Protein AF-A0A8S8XII1-F1 (afdb_monomer_lite)

Sequence (185 aa):
MTQTWLTVDCDDFRHIPKHYGHPTRSKSPILSQKLSPEFKLGMRGFEHWLSTHENPVTLFVIADSLENQEFCLWLKGIITEYSNRITIGCHGLTHKSWSAWPEDAEQFSQSITQAIEQISGFVGENFRPWFRAPAGYMAPWMVAPLVDCGIIVDSSINDSILTRVKAGGGNTWQQVVIPANKLVC

pLDDT: mean 90.78, std 11.41, range [45.56, 98.81]

Structure (mmCIF, N/CA/C/O backbone):
data_AF-A0A8S8XII1-F1
#
_entry.id   AF-A0A8S8XII1-F1
#
loop_
_atom_site.group_PDB
_atom_site.id
_atom_site.type_symbol
_atom_site.label_atom_id
_atom_site.label_alt_id
_atom_site.label_comp_id
_atom_site.label_asym_id
_atom_site.label_entity_id
_atom_site.label_seq_id
_atom_site.pdbx_PDB_ins_code
_atom_site.Cartn_x
_atom_site.Cartn_y
_atom_site.Cartn_z
_atom_site.occupancy
_atom_site.B_iso_or_equiv
_atom_site.auth_seq_id
_atom_site.auth_comp_id
_atom_site.auth_asym_id
_atom_site.auth_atom_id
_atom_site.pdbx_PDB_model_num
ATOM 1 N N . MET A 1 1 ? -29.384 1.763 -5.864 1.00 45.56 1 MET A N 1
ATOM 2 C CA . MET A 1 1 ? -28.538 2.823 -5.276 1.00 45.56 1 MET A CA 1
ATOM 3 C C . MET A 1 1 ? -27.107 2.511 -5.650 1.00 45.56 1 MET A C 1
ATOM 5 O O . MET A 1 1 ? -26.701 1.372 -5.473 1.00 45.56 1 MET A O 1
ATOM 9 N N . THR A 1 2 ? -26.376 3.462 -6.222 1.00 56.69 2 THR A N 1
ATOM 10 C CA . THR A 1 2 ? -24.931 3.320 -6.434 1.00 56.69 2 THR A CA 1
ATOM 11 C C . THR A 1 2 ? -24.244 3.453 -5.081 1.00 56.69 2 THR A C 1
ATOM 13 O O . THR A 1 2 ? -24.374 4.486 -4.428 1.00 56.69 2 THR A O 1
ATOM 16 N N . GLN A 1 3 ? -23.578 2.394 -4.631 1.00 76.31 3 GLN A N 1
ATOM 17 C CA . GLN A 1 3 ? -22.793 2.424 -3.405 1.00 76.31 3 GLN A CA 1
ATOM 18 C C . GLN A 1 3 ? -21.440 3.066 -3.725 1.00 76.31 3 GLN A C 1
ATOM 20 O O . GLN A 1 3 ? -20.728 2.599 -4.611 1.00 76.31 3 GLN A O 1
ATOM 25 N N . THR A 1 4 ? -21.115 4.172 -3.059 1.00 87.94 4 THR A N 1
ATOM 26 C CA . THR A 1 4 ? -19.831 4.858 -3.246 1.00 87.94 4 THR A CA 1
ATOM 27 C C . THR A 1 4 ? -18.744 4.121 -2.474 1.00 87.94 4 THR A C 1
ATOM 29 O O . THR A 1 4 ? -18.881 3.917 -1.268 1.00 87.94 4 THR A O 1
ATOM 32 N N . TRP A 1 5 ? -17.654 3.754 -3.148 1.00 91.12 5 TRP A N 1
ATOM 33 C CA . TRP A 1 5 ? -16.476 3.178 -2.505 1.00 91.12 5 TRP A CA 1
ATOM 34 C C . TRP A 1 5 ? -15.459 4.278 -2.189 1.00 91.12 5 TRP A C 1
ATOM 36 O O . TRP A 1 5 ? -14.936 4.930 -3.092 1.00 91.12 5 TRP A O 1
ATOM 46 N N . LEU A 1 6 ? -15.203 4.511 -0.900 1.00 95.25 6 LEU A N 1
ATOM 47 C CA . LEU A 1 6 ? -14.212 5.480 -0.435 1.00 95.25 6 LEU A CA 1
ATOM 48 C C . LEU A 1 6 ? -12.870 4.775 -0.242 1.00 95.25 6 LEU A C 1
ATOM 50 O O . LEU A 1 6 ? -12.771 3.814 0.522 1.00 95.25 6 LEU A O 1
ATOM 54 N N . THR A 1 7 ? -11.834 5.260 -0.920 1.00 95.75 7 THR A N 1
ATOM 55 C CA . THR A 1 7 ? -10.498 4.653 -0.878 1.00 95.75 7 THR A CA 1
ATOM 56 C C . THR A 1 7 ? -9.419 5.708 -0.708 1.00 95.75 7 THR A C 1
ATOM 58 O O . THR A 1 7 ? -9.525 6.768 -1.326 1.00 95.75 7 THR A O 1
ATOM 61 N N . VAL A 1 8 ? -8.376 5.404 0.061 1.00 97.06 8 VAL A N 1
ATOM 62 C CA . VAL A 1 8 ? -7.230 6.291 0.299 1.00 97.06 8 VAL A CA 1
ATOM 63 C C . VAL A 1 8 ? -5.934 5.504 0.139 1.00 97.06 8 VAL A C 1
ATOM 65 O O . VAL A 1 8 ? -5.811 4.413 0.691 1.00 97.06 8 VAL A O 1
ATOM 68 N N . ASP A 1 9 ? -4.971 6.084 -0.571 1.00 97.19 9 ASP A N 1
ATOM 69 C CA . ASP A 1 9 ? -3.625 5.529 -0.733 1.00 97.19 9 ASP A CA 1
ATOM 70 C C . ASP A 1 9 ? -2.709 6.191 0.301 1.00 97.19 9 ASP A C 1
ATOM 72 O O . ASP A 1 9 ? -2.673 7.420 0.414 1.00 97.19 9 ASP A O 1
ATOM 76 N N . CYS A 1 10 ? -2.010 5.394 1.109 1.00 97.06 10 CYS A N 1
ATOM 77 C CA . CYS A 1 10 ? -1.194 5.885 2.223 1.00 97.06 10 CYS A CA 1
ATOM 78 C C . CYS A 1 10 ? 0.206 6.350 1.777 1.00 97.06 10 CYS A C 1
ATOM 80 O O . CYS A 1 10 ? 1.222 5.939 2.339 1.00 97.06 10 CYS A O 1
ATOM 82 N N . ASP A 1 11 ? 0.256 7.242 0.790 1.00 95.75 11 ASP A N 1
ATOM 83 C CA . ASP A 1 11 ? 1.497 7.700 0.165 1.00 95.75 11 ASP A CA 1
ATOM 84 C C . ASP A 1 11 ? 2.090 8.923 0.878 1.00 95.75 11 ASP A C 1
ATOM 86 O O . ASP A 1 11 ? 1.608 10.048 0.741 1.00 95.75 11 ASP A O 1
ATOM 90 N N . ASP A 1 12 ? 3.202 8.742 1.589 1.00 96.19 12 ASP A N 1
ATOM 91 C CA . ASP A 1 12 ? 4.086 9.860 1.951 1.00 96.19 12 ASP A CA 1
ATOM 92 C C . ASP A 1 12 ? 4.939 10.347 0.750 1.00 96.19 12 ASP A C 1
ATOM 94 O O . ASP A 1 12 ? 5.127 9.646 -0.246 1.00 96.19 12 ASP A O 1
ATOM 98 N N . PHE A 1 13 ? 5.540 11.535 0.848 1.00 94.12 13 PHE A N 1
ATOM 99 C CA . PHE A 1 13 ? 6.388 12.147 -0.173 1.00 94.12 13 PHE A CA 1
ATOM 100 C C . PHE A 1 13 ? 7.505 11.241 -0.681 1.00 94.12 13 PHE A C 1
ATOM 102 O O . PHE A 1 13 ? 7.817 11.284 -1.872 1.00 94.12 13 PHE A O 1
ATOM 109 N N . ARG A 1 14 ? 8.088 10.394 0.176 1.00 94.19 14 ARG A N 1
ATOM 110 C CA . ARG A 1 14 ? 9.135 9.450 -0.246 1.00 94.19 14 ARG A CA 1
ATOM 111 C C . ARG A 1 14 ? 8.651 8.452 -1.308 1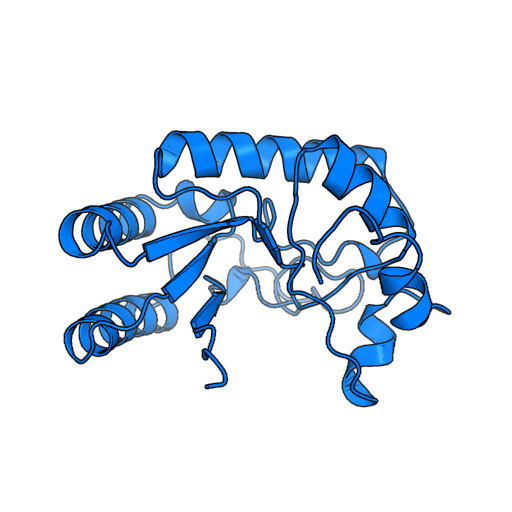.00 94.19 14 ARG A C 1
ATOM 113 O O . ARG A 1 14 ? 9.466 7.997 -2.104 1.00 94.19 14 ARG A O 1
ATOM 120 N N . HIS A 1 15 ? 7.348 8.185 -1.374 1.00 94.88 15 HIS A N 1
ATOM 121 C CA . HIS A 1 15 ? 6.732 7.260 -2.328 1.00 94.88 15 HIS A CA 1
ATOM 122 C C . HIS A 1 15 ? 6.388 7.905 -3.672 1.00 94.88 15 HIS A C 1
ATOM 124 O O . HIS A 1 15 ? 6.204 7.206 -4.668 1.00 94.88 15 HIS A O 1
ATOM 130 N N . ILE A 1 16 ? 6.334 9.237 -3.753 1.00 92.25 16 ILE A N 1
ATOM 131 C CA . ILE A 1 16 ? 5.997 9.913 -5.009 1.00 92.25 16 ILE A CA 1
ATOM 132 C C . ILE A 1 16 ? 7.033 9.539 -6.086 1.00 92.25 16 ILE A C 1
ATOM 134 O O . ILE A 1 16 ? 8.233 9.571 -5.804 1.00 92.25 16 ILE A O 1
ATOM 138 N N . PRO A 1 17 ? 6.629 9.306 -7.356 1.00 91.12 17 PRO A N 1
ATOM 139 C CA . PRO A 1 17 ? 7.528 8.884 -8.439 1.00 91.12 17 PRO A CA 1
ATOM 140 C C . PRO A 1 17 ? 8.810 9.712 -8.637 1.00 91.12 17 PRO A C 1
ATOM 142 O O . PRO A 1 17 ? 9.796 9.219 -9.182 1.00 91.12 17 PRO A O 1
ATOM 145 N N . LYS A 1 18 ? 8.806 10.988 -8.220 1.00 92.56 18 LYS A N 1
ATOM 146 C CA . LYS A 1 18 ? 9.984 11.873 -8.228 1.00 92.56 18 LYS A CA 1
ATOM 147 C C . LYS A 1 18 ? 11.088 11.399 -7.270 1.00 92.56 18 LYS A C 1
ATOM 149 O O . LYS A 1 18 ? 12.272 11.619 -7.537 1.00 92.56 18 LYS A O 1
ATOM 154 N N . HIS A 1 19 ? 10.688 10.784 -6.166 1.00 93.69 19 HIS A N 1
ATOM 155 C CA . HIS A 1 19 ? 11.540 10.349 -5.071 1.00 93.69 19 HIS A CA 1
ATOM 156 C C . HIS A 1 19 ? 11.829 8.844 -5.148 1.00 93.69 19 HIS A C 1
ATOM 158 O O . HIS A 1 19 ? 12.958 8.447 -4.872 1.00 93.69 19 HIS A O 1
ATOM 164 N N . TYR A 1 20 ? 10.887 8.016 -5.611 1.00 92.94 20 TYR A N 1
ATOM 165 C CA . TYR A 1 20 ? 11.109 6.571 -5.715 1.00 92.94 20 TYR A CA 1
ATOM 166 C C . TYR A 1 20 ? 10.244 5.889 -6.790 1.00 92.94 20 TYR A C 1
ATOM 168 O O . TYR A 1 20 ? 9.248 6.439 -7.248 1.00 92.94 20 TYR A O 1
ATOM 176 N N . GLY A 1 21 ? 10.637 4.682 -7.206 1.00 90.75 21 GLY A N 1
ATOM 177 C CA . GLY A 1 21 ? 9.749 3.715 -7.853 1.00 90.75 21 GLY A CA 1
ATOM 178 C C . GLY A 1 21 ? 9.614 3.783 -9.377 1.00 90.75 21 GLY A C 1
ATOM 179 O O . GLY A 1 21 ? 9.202 2.785 -9.969 1.00 90.75 21 GLY A O 1
ATOM 180 N N . HIS A 1 22 ? 9.999 4.878 -10.039 1.00 94.88 22 HIS A N 1
ATOM 181 C CA . HIS A 1 22 ? 9.822 5.051 -11.489 1.00 94.88 22 HIS A CA 1
ATOM 182 C C . HIS A 1 22 ? 11.156 5.322 -12.211 1.00 94.88 22 HIS A C 1
ATOM 184 O O . HIS A 1 22 ? 11.833 6.301 -11.886 1.00 94.88 22 HIS A O 1
ATOM 190 N N . PRO A 1 23 ? 11.504 4.577 -13.280 1.00 92.88 23 PRO A N 1
ATOM 191 C CA . PRO A 1 23 ? 12.871 4.528 -13.816 1.00 92.88 23 PRO A CA 1
ATOM 192 C C . PRO A 1 23 ? 13.413 5.874 -14.306 1.00 92.88 23 PRO A C 1
ATOM 194 O O . PRO A 1 23 ? 14.589 6.173 -14.142 1.00 92.88 23 PRO A O 1
ATOM 197 N N . THR A 1 24 ? 12.560 6.715 -14.893 1.00 91.88 24 THR A N 1
ATOM 198 C CA . THR A 1 24 ? 12.973 8.011 -15.468 1.00 91.88 24 THR A CA 1
ATOM 199 C C . THR A 1 24 ? 12.559 9.233 -14.644 1.00 91.88 24 THR A C 1
ATOM 201 O O . THR A 1 24 ? 12.978 10.357 -14.939 1.00 91.88 24 THR A O 1
ATOM 204 N N . ARG A 1 25 ? 11.714 9.045 -13.620 1.00 91.62 25 ARG A N 1
ATOM 205 C CA . ARG A 1 25 ? 11.156 10.143 -12.808 1.00 91.62 25 ARG A CA 1
ATOM 206 C C . ARG A 1 25 ? 11.834 10.245 -11.451 1.00 91.62 25 ARG A C 1
ATOM 208 O O . ARG A 1 25 ? 11.923 11.357 -10.935 1.00 91.62 25 ARG A O 1
ATOM 215 N N . SER A 1 26 ? 12.332 9.134 -10.914 1.00 93.12 26 SER A N 1
ATOM 216 C CA . SER A 1 26 ? 13.013 9.097 -9.624 1.00 93.12 26 SER A CA 1
ATOM 217 C C . SER A 1 26 ? 14.390 9.754 -9.730 1.00 93.12 26 SER A C 1
ATOM 219 O O . SER A 1 26 ? 15.368 9.125 -10.114 1.00 93.12 26 SER A O 1
ATOM 221 N N . LYS A 1 27 ? 14.445 11.059 -9.443 1.00 91.44 27 LYS A N 1
ATOM 222 C CA . LYS A 1 27 ? 15.637 11.913 -9.609 1.00 91.44 27 LYS A CA 1
ATOM 223 C C . LYS A 1 27 ? 16.148 12.504 -8.298 1.00 91.44 27 LYS A C 1
ATOM 225 O O . LYS A 1 27 ? 17.239 13.062 -8.264 1.00 91.44 27 LYS A O 1
ATOM 230 N N . SER A 1 28 ? 15.352 12.451 -7.233 1.00 92.56 28 SER A N 1
ATOM 231 C CA . SER A 1 28 ? 15.679 13.091 -5.955 1.00 92.56 28 SER A CA 1
ATOM 232 C C . SER A 1 28 ? 15.261 12.187 -4.795 1.00 92.56 28 SER A C 1
ATOM 234 O O . SER A 1 28 ? 14.264 12.484 -4.145 1.00 92.56 28 SER A O 1
ATOM 236 N N . PRO A 1 29 ? 15.950 11.060 -4.558 1.00 91.62 29 PRO A N 1
ATOM 237 C CA . PRO A 1 29 ? 15.517 10.081 -3.569 1.00 91.62 29 PRO A CA 1
ATOM 238 C C . PRO A 1 29 ? 15.471 10.654 -2.151 1.00 91.62 29 PRO A C 1
ATOM 240 O O . PRO A 1 29 ? 16.365 11.389 -1.732 1.00 91.62 29 PRO A O 1
ATOM 243 N N . ILE A 1 30 ? 14.425 10.289 -1.408 1.00 92.25 30 ILE A N 1
ATOM 244 C CA . ILE A 1 30 ? 14.312 10.53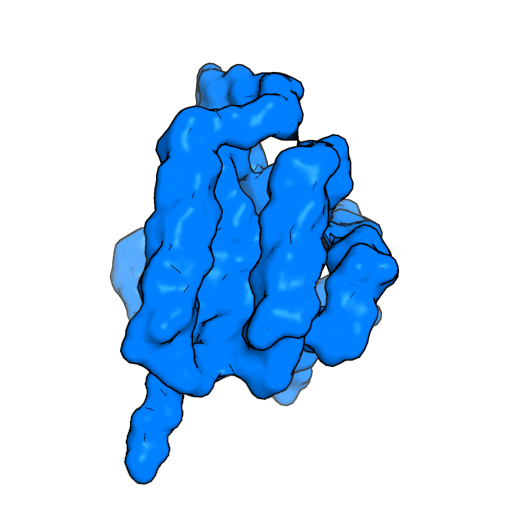6 0.031 1.00 92.25 30 ILE A CA 1
ATOM 245 C C . ILE A 1 30 ? 14.566 9.198 0.720 1.00 92.25 30 ILE A C 1
ATOM 247 O O . ILE A 1 30 ? 13.724 8.310 0.676 1.00 92.25 30 ILE A O 1
ATOM 251 N N . LEU A 1 31 ? 15.741 9.051 1.334 1.00 88.31 31 LEU A N 1
ATOM 252 C CA . LEU A 1 31 ? 16.150 7.804 2.001 1.00 88.31 31 LEU A CA 1
ATOM 253 C C . LEU A 1 31 ? 15.656 7.709 3.451 1.00 88.31 31 LEU A C 1
ATOM 255 O O . LEU A 1 31 ? 15.762 6.667 4.089 1.00 88.31 31 LEU A O 1
ATOM 259 N N . SER A 1 32 ? 15.161 8.819 3.997 1.00 90.25 32 SER A N 1
ATOM 260 C CA . SER A 1 32 ? 14.649 8.873 5.361 1.00 90.25 32 SER A CA 1
ATOM 261 C C . SER A 1 32 ? 13.314 8.140 5.464 1.00 90.25 32 SER A C 1
ATOM 263 O O . SER A 1 32 ? 12.381 8.465 4.736 1.00 90.25 32 SER A O 1
ATOM 265 N N . GLN A 1 33 ? 13.203 7.250 6.450 1.00 87.75 33 GLN A N 1
ATOM 266 C CA . GLN A 1 33 ? 11.948 6.592 6.837 1.00 87.75 33 GLN A CA 1
ATOM 267 C C . GLN A 1 33 ? 11.087 7.436 7.794 1.00 87.75 33 GLN A C 1
ATOM 269 O O . GLN A 1 33 ? 10.053 6.987 8.287 1.00 87.75 33 GLN A O 1
ATOM 274 N N . LYS A 1 34 ? 11.511 8.666 8.111 1.00 94.31 34 LYS A N 1
ATOM 275 C CA . LYS A 1 34 ? 10.701 9.600 8.906 1.00 94.31 34 LYS A CA 1
ATOM 276 C C . LYS A 1 34 ? 9.510 10.082 8.086 1.00 94.31 34 LYS A C 1
ATOM 278 O O . LYS A 1 34 ? 9.709 10.552 6.969 1.00 94.31 34 LYS A O 1
ATOM 283 N N . LEU A 1 35 ? 8.327 10.047 8.696 1.00 96.94 35 LEU A N 1
ATOM 284 C CA . LEU A 1 35 ? 7.120 10.611 8.101 1.00 96.94 35 LEU A CA 1
ATOM 285 C C . LEU A 1 35 ? 7.273 12.119 7.894 1.00 96.94 35 LEU A C 1
ATOM 287 O O . LEU A 1 35 ? 7.745 12.824 8.799 1.00 96.94 35 LEU A O 1
ATOM 291 N N . SER A 1 36 ? 6.847 12.617 6.736 1.00 97.12 36 SER A N 1
ATOM 292 C CA . SER A 1 36 ? 6.820 14.056 6.482 1.00 97.12 36 SER A CA 1
ATOM 293 C C . SER A 1 36 ? 5.817 14.773 7.401 1.00 97.12 36 SER A C 1
ATOM 295 O O . SER A 1 36 ? 4.808 14.188 7.816 1.00 97.12 36 SER A O 1
ATOM 297 N N . PRO A 1 37 ? 6.056 16.052 7.746 1.00 97.50 37 PRO A N 1
ATOM 298 C CA . PRO A 1 37 ? 5.077 16.867 8.466 1.00 97.50 37 PRO A CA 1
ATOM 299 C C . PRO A 1 37 ? 3.693 16.894 7.799 1.00 97.50 37 PRO A C 1
ATOM 301 O O . PRO A 1 37 ? 2.672 16.891 8.488 1.00 97.50 37 PRO A O 1
ATOM 304 N N . GLU A 1 38 ? 3.662 16.893 6.471 1.00 97.50 38 GLU A N 1
ATOM 305 C CA . GLU A 1 38 ? 2.467 16.925 5.637 1.00 97.50 38 GLU A CA 1
ATOM 306 C C . GLU A 1 38 ? 1.702 15.608 5.706 1.00 97.50 38 GLU A C 1
ATOM 308 O O . GLU A 1 38 ? 0.487 15.623 5.894 1.00 97.50 38 GLU A O 1
ATOM 313 N N . PHE A 1 39 ? 2.395 14.472 5.645 1.00 97.75 39 PHE A N 1
ATOM 314 C CA . PHE A 1 39 ? 1.756 13.171 5.810 1.00 97.75 39 PHE A CA 1
ATOM 315 C C . PHE A 1 39 ? 1.160 13.021 7.210 1.00 97.75 39 PHE A C 1
ATOM 317 O O . PHE A 1 39 ? 0.006 12.626 7.350 1.00 97.75 39 PHE A O 1
ATOM 324 N N . LYS A 1 40 ? 1.872 13.471 8.251 1.00 98.38 40 LYS A N 1
ATOM 325 C CA . LYS A 1 40 ? 1.333 13.528 9.621 1.00 98.38 40 LYS A CA 1
ATOM 326 C C . LYS A 1 40 ? 0.108 14.434 9.739 1.00 98.38 40 LYS A C 1
ATOM 328 O O . LYS A 1 40 ? -0.798 14.155 10.522 1.00 98.38 40 LYS A O 1
ATOM 333 N N . LEU A 1 41 ? 0.083 15.549 9.009 1.00 98.19 41 LEU A N 1
ATOM 334 C CA . LEU A 1 41 ? -1.097 16.409 8.940 1.00 98.19 41 LEU A CA 1
ATOM 335 C C . LEU A 1 41 ? -2.258 15.687 8.246 1.00 98.19 41 LEU A C 1
ATOM 337 O O . LEU A 1 41 ? -3.378 15.749 8.747 1.00 98.19 41 LEU A O 1
ATOM 341 N N . GLY A 1 42 ? -1.978 14.961 7.164 1.00 98.06 42 GLY A N 1
ATOM 342 C CA . GLY A 1 42 ? -2.933 14.096 6.477 1.00 98.06 42 GLY A CA 1
ATOM 343 C C . GLY A 1 42 ? -3.508 13.011 7.388 1.00 98.06 42 GLY A C 1
ATOM 344 O O . GLY A 1 42 ? -4.720 12.852 7.426 1.00 98.06 42 GLY A O 1
ATOM 345 N N . MET A 1 43 ? -2.675 12.345 8.192 1.00 98.31 43 MET A N 1
ATOM 346 C CA . MET A 1 43 ? -3.095 11.342 9.180 1.00 98.31 43 MET A CA 1
ATOM 347 C C . MET A 1 43 ? -4.120 11.910 10.174 1.00 98.31 43 MET A C 1
ATOM 349 O O . MET A 1 43 ? -5.186 11.325 10.357 1.00 98.31 43 MET A O 1
ATOM 353 N N . ARG A 1 44 ? -3.849 13.090 10.751 1.00 98.19 44 ARG A N 1
ATOM 354 C CA . ARG A 1 44 ? -4.785 13.773 11.668 1.00 98.19 44 ARG A CA 1
ATOM 355 C C . ARG A 1 44 ? -6.052 14.258 10.966 1.00 98.19 44 ARG A C 1
ATOM 357 O O . ARG A 1 44 ? -7.146 14.182 11.516 1.00 98.19 44 ARG A O 1
ATOM 364 N N . GLY A 1 45 ? -5.910 14.783 9.750 1.00 98.31 45 GLY A N 1
ATOM 365 C CA . GLY A 1 45 ? -7.047 15.218 8.942 1.00 98.31 45 GLY A CA 1
ATOM 366 C C . GLY A 1 45 ? -7.961 14.052 8.573 1.00 98.31 45 GLY A C 1
ATOM 367 O O . GLY A 1 45 ? -9.179 14.185 8.636 1.00 98.31 45 GLY A O 1
ATOM 368 N N . PHE A 1 46 ? -7.376 12.899 8.250 1.00 98.00 46 PHE A N 1
ATOM 369 C CA . PHE A 1 46 ? -8.092 11.665 7.958 1.00 98.00 46 PHE A CA 1
ATOM 370 C C . PHE A 1 46 ? -8.831 11.130 9.186 1.00 98.00 46 PHE A C 1
ATOM 372 O O . PHE A 1 46 ? -10.008 10.805 9.072 1.00 98.00 46 PHE A O 1
ATOM 379 N N . GLU A 1 47 ? -8.187 11.097 10.357 1.00 97.19 47 GLU A N 1
ATOM 380 C CA . GLU A 1 47 ? -8.841 10.743 11.627 1.00 97.19 47 GLU A CA 1
ATOM 381 C C . GLU A 1 47 ? -10.072 11.611 11.892 1.00 97.19 47 GLU A C 1
ATOM 383 O O . GLU A 1 47 ? -11.155 11.096 12.171 1.00 97.19 47 GLU A O 1
ATOM 388 N N . HIS A 1 48 ? -9.915 12.932 11.766 1.00 97.88 48 HIS A N 1
ATOM 389 C CA . HIS A 1 48 ? -11.016 13.865 11.959 1.00 97.88 48 HIS A CA 1
ATOM 390 C C . HIS A 1 48 ? -12.120 13.664 10.919 1.00 97.88 48 HIS A C 1
ATOM 392 O O . HIS A 1 48 ? -13.294 13.647 11.264 1.00 97.88 48 HIS A O 1
ATOM 398 N N . TRP A 1 49 ? -11.764 13.488 9.646 1.00 97.62 49 TRP A N 1
ATOM 399 C CA . TRP A 1 49 ? -12.737 13.242 8.587 1.00 97.62 49 TRP A CA 1
ATOM 400 C C . TRP A 1 49 ? -13.525 11.954 8.831 1.00 97.62 49 TRP A C 1
ATOM 402 O O . TRP A 1 49 ? -14.755 11.981 8.764 1.00 97.62 49 TRP A O 1
ATOM 412 N N . LEU A 1 50 ? -12.847 10.864 9.205 1.00 96.50 50 LEU A N 1
ATOM 413 C CA . LEU A 1 50 ? -13.501 9.620 9.588 1.00 96.50 50 LEU A CA 1
ATOM 414 C C . LEU A 1 50 ? -14.518 9.862 10.703 1.00 96.50 50 LEU A C 1
ATOM 416 O O . LEU A 1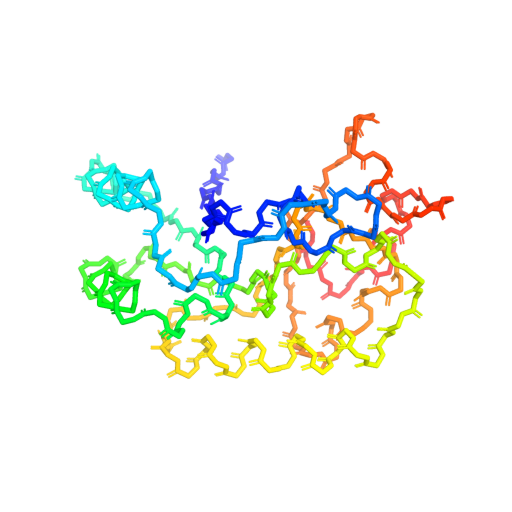 50 ? -15.640 9.382 10.580 1.00 96.50 50 LEU A O 1
ATOM 420 N N . SER A 1 51 ? -14.198 10.640 11.739 1.00 96.69 51 SER A N 1
ATOM 421 C CA . SER A 1 51 ? -15.130 10.876 12.851 1.00 96.69 51 SER A CA 1
ATOM 422 C C . SER A 1 51 ? -16.403 11.648 12.462 1.00 96.69 51 SER A C 1
ATOM 424 O O . SER A 1 51 ? -17.282 11.830 13.298 1.00 96.69 51 SER A O 1
ATOM 426 N N . THR A 1 52 ? -16.515 12.143 11.225 1.00 97.06 52 THR A N 1
ATOM 427 C CA . THR A 1 52 ? -17.695 12.887 10.745 1.00 97.06 52 THR A CA 1
ATOM 428 C C . THR A 1 52 ? -18.740 12.031 10.028 1.00 97.06 52 THR A C 1
ATOM 430 O O . THR A 1 52 ? -19.810 12.542 9.693 1.00 97.06 52 THR A O 1
ATOM 433 N N . HIS A 1 53 ? -18.466 10.749 9.764 1.00 94.81 53 HIS A N 1
ATOM 434 C CA . HIS A 1 53 ? -19.382 9.874 9.029 1.00 94.81 53 HIS A CA 1
ATOM 435 C C . HIS A 1 53 ? -19.204 8.393 9.377 1.00 94.81 53 HIS A C 1
ATOM 437 O O . HIS A 1 53 ? -18.146 7.973 9.827 1.00 94.81 53 HIS A O 1
ATOM 443 N N . GLU A 1 54 ? -20.187 7.569 9.005 1.00 94.19 54 GLU A N 1
ATOM 444 C CA . GLU A 1 54 ? -20.153 6.107 9.202 1.00 94.19 54 GLU A CA 1
ATOM 445 C C . GLU A 1 54 ? -19.812 5.313 7.931 1.00 94.19 54 GLU A C 1
ATOM 447 O O . GLU A 1 54 ? -19.716 4.089 7.957 1.00 94.19 54 GLU A O 1
ATOM 452 N N . ASN A 1 55 ? -19.611 5.987 6.792 1.00 95.19 55 ASN A N 1
ATOM 453 C CA . ASN A 1 55 ? -19.275 5.299 5.542 1.00 95.19 55 ASN A CA 1
ATOM 454 C C . ASN A 1 55 ? -17.984 4.461 5.680 1.00 95.19 55 ASN A C 1
ATOM 456 O O . ASN A 1 55 ? -17.023 4.947 6.293 1.00 95.19 55 ASN A O 1
ATOM 460 N N . PRO A 1 56 ? -17.940 3.247 5.096 1.00 95.81 56 PRO A N 1
ATOM 461 C CA . PRO A 1 56 ? -16.745 2.417 5.089 1.00 95.81 56 PRO A CA 1
ATOM 462 C C . PRO A 1 56 ? -15.665 2.987 4.174 1.00 95.81 56 PRO A C 1
ATOM 464 O O . PRO A 1 56 ? -15.957 3.551 3.116 1.00 95.81 56 PRO A O 1
ATOM 467 N N . VAL A 1 57 ? -14.410 2.810 4.583 1.00 97.56 57 VAL A N 1
ATOM 468 C CA . VAL A 1 57 ? -13.228 3.312 3.882 1.00 97.56 57 VAL A CA 1
ATOM 469 C C . VAL A 1 57 ? -12.201 2.198 3.733 1.00 97.56 57 VAL A C 1
ATOM 471 O O . VAL A 1 57 ? -11.950 1.423 4.656 1.00 97.56 57 VAL A O 1
ATOM 474 N N . THR A 1 58 ? -11.591 2.117 2.554 1.00 98.25 58 THR A N 1
ATOM 475 C CA . THR A 1 58 ? -10.450 1.237 2.295 1.00 98.25 58 THR A CA 1
ATOM 476 C C . THR A 1 58 ? -9.153 2.035 2.269 1.00 98.25 58 THR A C 1
ATOM 478 O O . THR A 1 58 ? -9.028 2.980 1.494 1.00 98.25 58 THR A O 1
ATOM 481 N N . LEU A 1 59 ? -8.182 1.644 3.091 1.00 98.50 59 LEU A N 1
ATOM 482 C CA . LEU A 1 59 ? -6.819 2.163 3.052 1.00 98.50 59 LEU A CA 1
ATOM 483 C C . LEU A 1 59 ? -5.933 1.198 2.264 1.00 98.50 59 LEU A C 1
ATOM 485 O O . LEU A 1 59 ? -5.823 0.030 2.631 1.00 98.50 59 LEU A O 1
ATOM 489 N N . PHE A 1 60 ? -5.284 1.674 1.209 1.00 98.50 60 PHE A N 1
ATOM 490 C CA . PHE A 1 60 ? -4.230 0.935 0.523 1.00 98.50 60 PHE A CA 1
ATOM 491 C C . PHE A 1 60 ? -2.887 1.320 1.145 1.00 98.50 60 PHE A C 1
ATOM 493 O O . PHE A 1 60 ? -2.434 2.459 1.036 1.00 98.50 60 PHE A O 1
ATOM 500 N N . VAL A 1 61 ? -2.270 0.363 1.841 1.00 98.62 61 VAL A N 1
ATOM 501 C CA . VAL A 1 61 ? -1.048 0.573 2.627 1.00 98.62 61 VAL A CA 1
ATOM 502 C C . VAL A 1 61 ? 0.167 0.062 1.864 1.00 98.62 61 VAL A C 1
ATOM 504 O O . VAL A 1 61 ? 0.150 -1.042 1.319 1.00 98.62 61 VAL A O 1
ATOM 507 N N . ILE A 1 62 ? 1.236 0.857 1.856 1.00 98.25 62 ILE A N 1
ATOM 508 C CA . ILE A 1 62 ? 2.554 0.440 1.373 1.00 98.25 62 ILE A CA 1
ATOM 509 C C . ILE A 1 62 ? 3.265 -0.258 2.533 1.00 98.25 62 ILE A C 1
ATOM 511 O O . ILE A 1 62 ? 3.385 0.318 3.616 1.00 98.25 62 ILE A O 1
ATOM 515 N N . ALA A 1 63 ? 3.707 -1.498 2.336 1.00 98.31 63 ALA A N 1
ATOM 516 C CA . ALA A 1 63 ? 4.180 -2.331 3.442 1.00 98.31 63 ALA A CA 1
ATOM 517 C C . ALA A 1 63 ? 5.407 -1.746 4.168 1.00 98.31 63 ALA A C 1
ATOM 519 O O . ALA A 1 63 ? 5.467 -1.811 5.394 1.00 98.31 63 ALA A O 1
ATOM 520 N N . ASP A 1 64 ? 6.321 -1.072 3.462 1.00 96.56 64 ASP A N 1
ATOM 521 C CA . ASP A 1 64 ? 7.478 -0.410 4.084 1.00 96.56 64 ASP A CA 1
ATOM 522 C C . ASP A 1 64 ? 7.097 0.709 5.074 1.00 96.56 64 ASP A C 1
ATOM 524 O O . ASP A 1 64 ? 7.880 1.073 5.948 1.00 96.56 64 ASP A O 1
ATOM 528 N N . SER A 1 65 ? 5.869 1.236 5.011 1.00 97.12 65 SER A N 1
ATOM 529 C CA . SER A 1 65 ? 5.391 2.242 5.962 1.00 97.12 65 SER A CA 1
ATOM 530 C C . SER A 1 65 ? 5.207 1.645 7.356 1.00 97.12 65 SER A C 1
ATOM 532 O O . SER A 1 65 ? 5.258 2.375 8.346 1.00 97.12 65 SER A O 1
ATOM 534 N N . LEU A 1 66 ? 5.083 0.316 7.452 1.00 97.62 66 LEU A N 1
ATOM 535 C CA . LEU A 1 66 ? 5.041 -0.425 8.711 1.00 97.62 66 LEU A CA 1
ATOM 536 C C . LEU A 1 66 ? 6.409 -0.501 9.414 1.00 97.62 66 LEU A C 1
ATOM 538 O O . LEU A 1 66 ? 6.477 -0.859 10.589 1.00 97.62 66 LEU A O 1
ATOM 542 N N . GLU A 1 67 ? 7.499 -0.101 8.751 1.00 96.00 67 GLU A N 1
ATOM 543 C CA . GLU A 1 67 ? 8.802 0.096 9.402 1.00 96.00 67 GLU A CA 1
ATOM 544 C C . GLU A 1 67 ? 8.817 1.357 10.284 1.00 96.00 67 GLU A C 1
ATOM 546 O O . GLU A 1 67 ? 9.672 1.511 11.161 1.00 96.00 67 GLU A O 1
ATOM 551 N N . ASN A 1 68 ? 7.860 2.272 10.088 1.00 97.56 68 ASN A N 1
ATOM 552 C CA . ASN A 1 68 ? 7.741 3.485 10.879 1.00 97.56 68 ASN A CA 1
ATOM 553 C C . ASN A 1 68 ? 6.795 3.285 12.077 1.00 97.56 68 ASN A C 1
ATOM 555 O O . ASN A 1 68 ? 5.584 3.121 11.930 1.00 97.56 68 ASN A O 1
ATOM 559 N N . GLN A 1 69 ? 7.338 3.376 13.294 1.00 97.69 69 GLN A N 1
ATOM 560 C CA . GLN A 1 69 ? 6.566 3.173 14.524 1.00 97.69 69 GLN A CA 1
ATOM 561 C C . GLN A 1 69 ? 5.403 4.167 14.694 1.00 97.69 69 GLN A C 1
ATOM 563 O O . GLN A 1 69 ? 4.353 3.786 15.207 1.00 97.69 69 GLN A O 1
ATOM 568 N N . GLU A 1 70 ? 5.562 5.423 14.274 1.00 98.19 70 GLU A N 1
ATOM 569 C CA . GLU A 1 70 ? 4.511 6.444 14.378 1.00 98.19 70 GLU A CA 1
ATOM 570 C C . GLU A 1 70 ? 3.328 6.112 13.461 1.00 98.19 70 GLU A C 1
ATOM 572 O O . GLU A 1 70 ? 2.180 6.175 13.899 1.00 98.19 70 GLU A O 1
ATOM 577 N N . PHE A 1 71 ? 3.602 5.662 12.232 1.00 98.50 71 PHE A N 1
ATOM 578 C CA . PHE A 1 71 ? 2.570 5.167 11.318 1.00 98.50 71 PHE A CA 1
ATOM 579 C C . PHE A 1 71 ? 1.869 3.924 11.875 1.00 98.50 71 PHE A C 1
ATOM 581 O O . PHE A 1 71 ? 0.643 3.848 11.870 1.00 98.50 71 PHE A O 1
ATOM 588 N N . CYS A 1 72 ? 2.632 2.975 12.418 1.00 98.56 72 CYS A N 1
ATOM 589 C CA . CYS A 1 72 ? 2.086 1.770 13.035 1.00 98.56 72 CYS A CA 1
ATOM 590 C C . CYS A 1 72 ? 1.143 2.076 14.205 1.00 98.56 72 CYS A C 1
ATOM 592 O O . CYS A 1 72 ? 0.073 1.477 14.311 1.00 98.56 72 CYS A O 1
ATOM 594 N N . LEU A 1 73 ? 1.525 2.996 15.094 1.00 98.62 73 LEU A N 1
ATOM 595 C CA . LEU A 1 73 ? 0.681 3.399 16.221 1.00 98.62 73 LEU A CA 1
ATOM 596 C C . LEU A 1 73 ? -0.607 4.070 15.741 1.00 98.62 73 LEU A C 1
ATOM 598 O O . LEU A 1 73 ? -1.684 3.737 16.231 1.00 98.62 73 LEU A O 1
ATOM 602 N N . TRP A 1 74 ? -0.499 4.954 14.750 1.00 98.62 74 TRP A N 1
ATOM 603 C CA . TRP A 1 74 ? -1.648 5.594 14.121 1.00 98.62 74 TRP A CA 1
ATOM 604 C C . TRP A 1 74 ? -2.604 4.579 13.486 1.00 98.62 74 TRP A C 1
ATOM 606 O O . TRP A 1 74 ? -3.790 4.564 13.807 1.00 98.62 74 TRP A O 1
ATOM 616 N N . LEU A 1 75 ? -2.092 3.672 12.649 1.00 98.62 75 LEU A N 1
ATOM 617 C CA . LEU A 1 75 ? -2.918 2.691 11.948 1.00 98.62 75 LEU A CA 1
ATOM 618 C C . LEU A 1 75 ? -3.618 1.738 12.928 1.00 98.62 75 LEU A C 1
ATOM 620 O O . LEU A 1 75 ? -4.794 1.427 12.751 1.00 98.62 75 LEU A O 1
ATOM 624 N N . LYS A 1 76 ? -2.933 1.326 14.003 1.00 98.50 76 LYS A N 1
ATOM 625 C CA . LYS A 1 76 ? -3.556 0.562 15.095 1.00 98.50 76 LYS A CA 1
ATOM 626 C C . LYS A 1 76 ? -4.667 1.345 15.785 1.00 98.50 76 LYS A C 1
ATOM 628 O O . LYS A 1 76 ? -5.700 0.752 16.084 1.00 98.50 76 LYS A O 1
ATOM 633 N N . GLY A 1 77 ? -4.477 2.643 16.022 1.00 98.25 77 GLY A N 1
ATOM 634 C CA . GLY A 1 77 ? -5.513 3.523 16.566 1.00 98.25 77 GLY A CA 1
ATOM 635 C C . GLY A 1 77 ? -6.748 3.568 15.665 1.00 98.25 77 GLY A C 1
ATOM 636 O O . GLY A 1 77 ? -7.849 3.288 16.132 1.00 98.25 77 GLY A O 1
ATOM 637 N N . ILE A 1 78 ? -6.553 3.796 14.361 1.00 98.06 78 ILE A N 1
ATOM 638 C CA . ILE A 1 78 ? -7.627 3.775 13.355 1.00 98.06 78 ILE A CA 1
ATOM 639 C C . ILE A 1 78 ? -8.386 2.446 13.366 1.00 98.06 78 ILE A C 1
ATOM 641 O O . ILE A 1 78 ? -9.614 2.439 13.398 1.00 98.06 78 ILE A O 1
ATOM 645 N N . ILE A 1 79 ? -7.666 1.322 13.342 1.00 97.88 79 ILE A N 1
ATOM 646 C CA . ILE A 1 79 ? -8.277 -0.011 13.350 1.00 97.88 79 ILE A CA 1
ATOM 647 C C . ILE A 1 79 ? -9.043 -0.246 14.654 1.00 97.88 79 ILE A C 1
ATOM 649 O O . ILE A 1 79 ? -10.155 -0.755 14.613 1.00 97.88 79 ILE A O 1
ATOM 653 N N . THR A 1 80 ? -8.479 0.142 15.798 1.00 97.44 80 THR A N 1
ATOM 654 C CA . THR A 1 80 ? -9.112 -0.059 17.110 1.00 97.44 80 THR A CA 1
ATOM 655 C C . THR A 1 80 ? -10.423 0.715 17.223 1.00 97.44 80 THR A C 1
ATOM 657 O O . THR A 1 80 ? -11.414 0.165 17.694 1.00 97.44 80 THR A O 1
ATOM 660 N N . GLU A 1 81 ? -10.439 1.963 16.758 1.00 97.12 81 GLU A N 1
ATOM 661 C CA . GLU A 1 81 ? -11.603 2.845 16.874 1.00 97.12 81 GLU A CA 1
ATOM 662 C C . GLU A 1 81 ? -12.682 2.543 15.819 1.00 97.12 81 GLU A C 1
ATOM 664 O O . GLU A 1 81 ? -13.875 2.622 16.100 1.00 97.12 81 GLU A O 1
ATOM 669 N N . TYR A 1 82 ? -12.281 2.174 14.596 1.00 96.62 82 TYR A N 1
ATOM 670 C CA . TYR A 1 82 ? -13.178 2.111 13.434 1.00 96.62 82 TYR A CA 1
ATOM 671 C C . TYR A 1 82 ? -13.201 0.745 12.726 1.00 96.62 82 TYR A C 1
ATOM 673 O O . TYR A 1 82 ? -13.560 0.672 11.548 1.00 96.62 82 TYR A O 1
ATOM 681 N N . SER A 1 83 ? -12.813 -0.346 13.402 1.00 92.69 83 SER A N 1
ATOM 682 C CA . SER A 1 83 ? -12.606 -1.672 12.785 1.00 92.69 83 SER A CA 1
ATOM 683 C C . SER A 1 83 ? -13.742 -2.113 11.850 1.00 92.69 83 SER A C 1
ATOM 685 O O . SER A 1 83 ? -13.490 -2.586 10.744 1.00 92.69 83 SER A O 1
ATOM 687 N N . ASN A 1 84 ? -15.001 -1.902 12.244 1.00 93.56 84 ASN A N 1
ATOM 688 C CA . ASN A 1 84 ? -16.188 -2.327 11.491 1.00 93.56 84 ASN A CA 1
ATOM 689 C C . ASN A 1 84 ? -16.354 -1.655 10.115 1.00 93.56 84 ASN A C 1
ATOM 691 O O . ASN A 1 84 ? -17.151 -2.121 9.300 1.00 93.56 84 ASN A O 1
ATOM 695 N N . ARG A 1 85 ? -15.632 -0.565 9.853 1.00 94.81 85 ARG A N 1
ATOM 696 C CA . ARG A 1 85 ? -15.758 0.229 8.627 1.00 94.81 85 ARG A CA 1
ATOM 697 C C . ARG A 1 85 ? -14.414 0.578 7.988 1.00 94.81 85 ARG A C 1
ATOM 699 O O . ARG A 1 85 ? -14.387 1.330 7.017 1.00 94.81 85 ARG A O 1
ATOM 706 N N . ILE A 1 86 ? -13.316 0.010 8.487 1.00 97.75 86 ILE A N 1
ATOM 707 C CA . ILE A 1 86 ? -11.985 0.124 7.888 1.00 97.75 86 ILE A CA 1
ATOM 708 C C . ILE A 1 86 ? -11.589 -1.199 7.250 1.00 97.75 86 ILE A C 1
ATOM 710 O O . ILE A 1 86 ? -11.566 -2.251 7.883 1.00 97.75 86 ILE A O 1
ATOM 714 N N . THR A 1 87 ? -11.241 -1.131 5.972 1.00 98.38 87 THR A N 1
ATOM 715 C CA . THR A 1 87 ? -10.620 -2.231 5.233 1.00 98.38 87 THR A CA 1
ATOM 716 C C . THR A 1 87 ? -9.206 -1.836 4.847 1.00 98.38 87 THR A C 1
ATOM 718 O O . THR A 1 87 ? -8.981 -0.700 4.441 1.00 98.38 87 THR A O 1
ATOM 721 N N . ILE A 1 88 ? -8.256 -2.761 4.944 1.00 98.62 88 ILE A N 1
ATOM 722 C CA . ILE A 1 88 ? -6.869 -2.535 4.545 1.00 98.62 88 ILE A CA 1
ATOM 723 C C . ILE A 1 88 ? -6.544 -3.401 3.329 1.00 98.62 88 ILE A C 1
ATOM 725 O O . ILE A 1 88 ? -6.677 -4.623 3.383 1.00 98.62 88 ILE A O 1
ATOM 729 N N . GLY A 1 89 ? -6.119 -2.757 2.245 1.00 98.50 89 GLY A N 1
ATOM 730 C CA . GLY A 1 89 ? -5.598 -3.388 1.035 1.00 98.50 89 GLY A CA 1
ATOM 731 C C . GLY A 1 89 ? -4.092 -3.166 0.871 1.00 98.50 89 GLY A C 1
ATOM 732 O O . GLY A 1 89 ? -3.472 -2.359 1.566 1.00 98.50 89 GLY A O 1
ATOM 733 N N . CYS A 1 90 ? -3.504 -3.880 -0.083 1.00 98.38 90 CYS A N 1
ATOM 734 C CA . CYS A 1 90 ? -2.090 -3.816 -0.426 1.00 98.38 90 CYS A CA 1
ATOM 735 C C . CYS A 1 90 ? -1.821 -2.727 -1.475 1.00 98.38 90 CYS A C 1
ATOM 737 O O . CYS A 1 90 ? -2.428 -2.724 -2.548 1.00 98.38 90 CYS A O 1
ATOM 739 N N . HIS A 1 91 ? -0.868 -1.839 -1.190 1.00 97.94 91 HIS A N 1
ATOM 740 C CA . HIS A 1 91 ? -0.338 -0.852 -2.136 1.00 97.94 91 HIS A CA 1
ATOM 741 C C . HIS A 1 91 ? 1.103 -1.169 -2.578 1.00 97.94 91 HIS A C 1
ATOM 743 O O . HIS A 1 91 ? 1.873 -0.298 -2.979 1.00 97.94 91 HIS A O 1
ATOM 749 N N . GLY A 1 92 ? 1.487 -2.445 -2.492 1.00 97.38 92 GLY A N 1
ATOM 750 C CA . GLY A 1 92 ? 2.835 -2.925 -2.780 1.00 97.38 92 GLY A CA 1
ATOM 751 C C . GLY A 1 92 ? 3.820 -2.736 -1.622 1.00 97.38 92 GLY A C 1
ATOM 752 O O . GLY A 1 92 ? 3.475 -2.265 -0.540 1.00 97.38 92 GLY A O 1
ATOM 753 N N . LEU A 1 93 ? 5.070 -3.145 -1.858 1.00 97.50 93 LEU A N 1
ATOM 754 C CA . LEU A 1 93 ? 6.107 -3.177 -0.823 1.00 97.50 93 LEU A CA 1
ATOM 755 C C . LEU A 1 93 ? 6.736 -1.802 -0.566 1.00 97.50 93 LEU A C 1
ATOM 757 O O . LEU A 1 93 ? 6.752 -1.348 0.568 1.00 97.50 93 LEU A O 1
ATOM 761 N N . THR A 1 94 ? 7.225 -1.140 -1.619 1.00 94.81 94 THR A N 1
ATOM 762 C CA . THR A 1 94 ? 7.965 0.140 -1.543 1.00 94.81 94 THR A CA 1
ATOM 763 C C . THR A 1 94 ? 7.421 1.213 -2.492 1.00 94.81 94 THR A C 1
ATOM 765 O O . THR A 1 94 ? 8.092 2.197 -2.787 1.00 94.81 94 THR A O 1
ATOM 768 N N . HIS A 1 95 ? 6.221 1.013 -3.046 1.00 93.94 95 HIS A N 1
ATOM 769 C CA . HIS A 1 95 ? 5.624 1.893 -4.059 1.00 93.94 95 HIS A CA 1
ATOM 770 C C . HIS A 1 95 ? 6.396 1.951 -5.408 1.00 93.94 95 HIS A C 1
ATOM 772 O O . HIS A 1 95 ? 6.477 2.979 -6.086 1.00 93.94 95 HIS A O 1
ATOM 778 N N . LYS A 1 96 ? 6.973 0.822 -5.852 1.00 94.81 96 LYS A N 1
ATOM 779 C CA . LYS A 1 96 ? 7.584 0.689 -7.192 1.00 94.81 96 LYS A CA 1
ATOM 780 C C . LYS A 1 96 ? 6.518 0.667 -8.298 1.00 94.81 96 LYS A C 1
ATOM 782 O O . LYS A 1 96 ? 5.602 -0.149 -8.270 1.00 94.81 96 LYS A O 1
ATOM 787 N N . SER A 1 97 ? 6.671 1.512 -9.320 1.00 94.25 97 SER A N 1
ATOM 788 C CA . SER A 1 97 ? 5.795 1.565 -10.502 1.00 94.25 97 SER A CA 1
ATOM 789 C C . SER A 1 97 ? 6.160 0.469 -11.509 1.00 94.25 97 SER A C 1
ATOM 791 O O . SER A 1 97 ? 6.790 0.747 -12.527 1.00 94.25 97 SER A O 1
ATOM 793 N N . TRP A 1 98 ? 5.809 -0.782 -11.211 1.00 95.06 98 TRP A N 1
ATOM 794 C CA . TRP A 1 98 ? 6.261 -1.975 -11.941 1.00 95.06 98 TRP A CA 1
ATOM 795 C C . TRP A 1 98 ? 6.086 -1.910 -13.461 1.00 95.06 98 TRP A C 1
ATOM 797 O O . TRP A 1 98 ? 7.051 -2.174 -14.171 1.00 95.06 98 TRP A O 1
ATOM 807 N N . SER A 1 99 ? 4.932 -1.468 -13.973 1.00 92.75 99 SER A N 1
ATOM 808 C CA . SER A 1 99 ? 4.704 -1.400 -15.428 1.00 92.75 99 SER A CA 1
ATOM 809 C C . SER A 1 99 ? 5.537 -0.343 -16.168 1.00 92.75 99 SER A C 1
ATOM 811 O O . SER A 1 99 ? 5.553 -0.328 -17.399 1.00 92.75 99 SER A O 1
ATOM 813 N N . ALA A 1 100 ? 6.226 0.551 -15.449 1.00 92.44 100 ALA A N 1
ATOM 814 C CA . ALA A 1 100 ? 7.169 1.497 -16.044 1.00 92.44 100 ALA A CA 1
ATOM 815 C C . ALA A 1 100 ? 8.561 0.883 -16.287 1.00 92.44 100 ALA A C 1
ATOM 817 O O . ALA A 1 100 ? 9.350 1.456 -17.038 1.00 92.44 100 ALA A O 1
ATOM 818 N N . TRP A 1 101 ? 8.872 -0.241 -15.637 1.00 93.31 101 TRP A N 1
ATOM 819 C CA . TRP A 1 101 ? 10.109 -1.005 -15.805 1.00 93.31 101 TRP A CA 1
ATOM 820 C C . TRP A 1 101 ? 9.912 -2.126 -16.841 1.00 93.31 101 TRP A C 1
ATOM 822 O O . TRP A 1 101 ? 8.771 -2.418 -17.210 1.00 93.31 101 TRP A O 1
ATOM 832 N N . PRO A 1 102 ? 10.995 -2.767 -17.322 1.00 94.06 102 PRO A N 1
ATOM 833 C CA . PRO A 1 102 ? 10.879 -4.036 -18.034 1.00 94.06 102 PRO A CA 1
ATOM 834 C C . PRO A 1 102 ? 10.080 -5.059 -17.222 1.00 94.06 102 PRO A C 1
ATOM 836 O O . PRO A 1 102 ? 10.119 -5.042 -15.990 1.00 94.06 102 PRO A O 1
ATOM 839 N N . GLU A 1 103 ? 9.359 -5.928 -17.927 1.00 95.12 103 GLU A N 1
ATOM 840 C CA . GLU A 1 103 ? 8.586 -7.008 -17.317 1.00 95.12 103 GLU A CA 1
ATOM 841 C C . GLU A 1 103 ? 9.472 -7.880 -16.422 1.00 95.12 103 GLU A C 1
ATOM 843 O O . GLU A 1 103 ? 10.544 -8.324 -16.831 1.00 95.12 103 GLU A O 1
ATOM 848 N N . ASP A 1 104 ? 9.002 -8.103 -15.197 1.00 96.31 104 ASP A N 1
ATOM 849 C CA . ASP A 1 104 ? 9.679 -8.919 -14.194 1.00 96.31 104 ASP A CA 1
ATOM 850 C C . ASP A 1 104 ? 8.633 -9.519 -13.248 1.00 96.31 104 ASP A C 1
ATOM 852 O O . ASP A 1 104 ? 8.393 -9.042 -12.134 1.00 96.31 104 ASP A O 1
ATOM 856 N N . ALA A 1 105 ? 7.929 -10.531 -13.755 1.00 96.62 105 ALA A N 1
ATOM 857 C CA . ALA A 1 105 ? 6.841 -11.190 -13.041 1.00 96.62 105 ALA A CA 1
ATOM 858 C C . ALA A 1 105 ? 7.312 -11.870 -11.745 1.00 96.62 105 ALA A C 1
ATOM 860 O O . ALA A 1 105 ? 6.568 -11.892 -10.763 1.00 96.62 105 ALA A O 1
ATOM 861 N N . GLU A 1 106 ? 8.543 -12.389 -11.716 1.00 97.44 106 GLU A N 1
ATOM 862 C CA . GLU A 1 106 ? 9.105 -13.072 -10.551 1.00 97.44 106 GLU A CA 1
ATOM 863 C C . GLU A 1 106 ? 9.346 -12.092 -9.399 1.00 97.44 106 GLU A C 1
ATOM 865 O O . GLU A 1 106 ? 8.786 -12.276 -8.314 1.00 97.44 106 GLU A O 1
ATOM 870 N N . GLN A 1 107 ? 10.102 -11.009 -9.630 1.00 97.62 107 GLN A N 1
ATOM 871 C CA . GLN A 1 107 ? 10.345 -10.021 -8.575 1.00 97.62 107 GLN A CA 1
ATOM 872 C C . GLN A 1 107 ? 9.060 -9.298 -8.168 1.00 97.62 107 GLN A C 1
ATOM 874 O O . GLN A 1 107 ? 8.900 -8.931 -7.002 1.00 97.62 107 GLN A O 1
ATOM 879 N N . PHE A 1 108 ? 8.130 -9.091 -9.105 1.00 97.88 108 PHE A N 1
ATOM 880 C CA . PHE A 1 108 ? 6.825 -8.534 -8.776 1.00 97.88 108 PHE A CA 1
ATOM 881 C C . PHE A 1 108 ? 6.048 -9.454 -7.827 1.00 97.88 108 PHE A C 1
ATOM 883 O O . PHE A 1 108 ? 5.594 -8.986 -6.784 1.00 97.88 108 PHE A O 1
ATOM 890 N N . SER A 1 109 ? 5.969 -10.755 -8.126 1.00 97.94 109 SER A N 1
ATOM 891 C CA . SER A 1 109 ? 5.297 -11.742 -7.266 1.00 97.94 109 SER A CA 1
ATOM 892 C C . SER A 1 109 ? 5.915 -11.780 -5.870 1.00 97.94 109 SER A C 1
ATOM 894 O O . SER A 1 109 ? 5.206 -11.652 -4.878 1.00 97.94 109 SER A O 1
ATOM 896 N N . GLN A 1 110 ? 7.248 -11.862 -5.782 1.00 98.44 110 GLN A N 1
ATOM 897 C CA . GLN A 1 110 ? 7.966 -11.842 -4.502 1.00 98.44 110 GLN A CA 1
ATOM 898 C C . GLN A 1 110 ? 7.645 -10.576 -3.695 1.00 98.44 110 GLN A C 1
ATOM 900 O O . GLN A 1 110 ? 7.352 -10.649 -2.501 1.00 98.44 110 GLN A O 1
ATOM 905 N N . SER A 1 111 ? 7.641 -9.415 -4.357 1.00 98.38 111 SER A N 1
ATOM 906 C CA . SER A 1 111 ? 7.326 -8.135 -3.724 1.00 98.38 111 SER A CA 1
ATOM 907 C C . SER A 1 111 ? 5.884 -8.066 -3.215 1.00 98.38 111 SER A C 1
ATOM 909 O O . SER A 1 111 ? 5.657 -7.532 -2.129 1.00 98.38 111 SER A O 1
ATOM 911 N N . ILE A 1 112 ? 4.917 -8.596 -3.969 1.00 98.25 112 ILE A N 1
ATOM 912 C CA . ILE A 1 112 ? 3.509 -8.624 -3.559 1.00 98.25 112 ILE A CA 1
ATOM 913 C C . ILE A 1 112 ? 3.288 -9.615 -2.417 1.00 98.25 112 ILE A C 1
ATOM 915 O O . ILE A 1 112 ? 2.654 -9.239 -1.434 1.00 98.25 112 ILE A O 1
ATOM 919 N N . THR A 1 113 ? 3.848 -10.824 -2.489 1.00 98.56 113 THR A N 1
ATOM 920 C CA . THR A 1 113 ? 3.768 -11.811 -1.403 1.00 98.56 113 THR A CA 1
ATOM 921 C C . THR A 1 113 ? 4.318 -11.237 -0.102 1.00 98.56 113 THR A C 1
ATOM 923 O O . THR A 1 113 ? 3.622 -11.247 0.911 1.00 98.56 113 THR A O 1
ATOM 926 N N . GLN A 1 114 ? 5.508 -10.629 -0.141 1.00 98.62 114 GLN A N 1
ATOM 927 C CA . GLN A 1 114 ? 6.098 -9.998 1.038 1.00 98.62 114 GLN A CA 1
ATOM 928 C C . GLN A 1 114 ? 5.220 -8.862 1.587 1.00 98.62 114 GLN A C 1
ATOM 930 O O . GLN A 1 114 ? 5.031 -8.754 2.799 1.00 98.62 114 GLN A O 1
ATOM 935 N N . ALA A 1 115 ? 4.666 -8.012 0.717 1.00 98.62 115 ALA A N 1
ATOM 936 C CA . ALA A 1 115 ? 3.785 -6.932 1.150 1.00 98.62 115 ALA A CA 1
ATOM 937 C C . ALA A 1 115 ? 2.503 -7.468 1.810 1.00 98.62 115 ALA A C 1
ATOM 939 O O . ALA A 1 115 ? 2.095 -6.963 2.855 1.00 98.62 115 ALA A O 1
ATOM 940 N N . ILE A 1 116 ? 1.891 -8.511 1.239 1.00 98.56 116 ILE A N 1
ATOM 941 C CA . ILE A 1 116 ? 0.706 -9.171 1.803 1.00 98.56 116 ILE A CA 1
ATOM 942 C C . ILE A 1 116 ? 1.023 -9.749 3.182 1.00 98.56 116 ILE A C 1
ATOM 944 O O . ILE A 1 116 ? 0.264 -9.504 4.117 1.00 98.56 116 ILE A O 1
ATOM 948 N N . GLU A 1 117 ? 2.128 -10.479 3.335 1.00 98.56 117 GLU A N 1
ATOM 949 C CA . GLU A 1 117 ? 2.539 -11.068 4.616 1.00 98.56 117 GLU A CA 1
ATOM 950 C C . GLU A 1 117 ? 2.730 -9.997 5.696 1.00 98.56 117 GLU A C 1
ATOM 952 O O . GLU A 1 117 ? 2.177 -10.112 6.791 1.00 98.56 117 GLU A O 1
ATOM 957 N N . GLN A 1 118 ? 3.452 -8.917 5.377 1.00 98.69 118 GLN A N 1
ATOM 958 C CA . GLN A 1 118 ? 3.704 -7.829 6.323 1.00 98.69 118 GLN A CA 1
ATOM 959 C C . GLN A 1 118 ? 2.418 -7.095 6.719 1.00 98.69 118 GLN A C 1
ATOM 961 O O . GLN A 1 118 ? 2.171 -6.869 7.905 1.00 98.69 118 GLN A O 1
ATOM 966 N N . ILE A 1 119 ? 1.581 -6.739 5.740 1.00 98.81 119 ILE A N 1
ATOM 967 C CA . ILE A 1 119 ? 0.355 -5.976 5.992 1.00 98.81 119 ILE A CA 1
ATOM 968 C C . ILE A 1 119 ? -0.662 -6.839 6.734 1.00 98.81 119 ILE A C 1
ATOM 970 O O . ILE A 1 119 ? -1.147 -6.424 7.784 1.00 98.81 119 ILE A O 1
ATOM 974 N N . SER A 1 120 ? -0.969 -8.036 6.228 1.00 98.50 120 SER A N 1
ATOM 975 C CA . SER A 1 120 ? -1.959 -8.927 6.847 1.00 98.50 120 SER A CA 1
ATOM 976 C C . SER A 1 120 ? -1.546 -9.354 8.255 1.00 98.50 120 SER A C 1
ATOM 978 O O . SER A 1 120 ? -2.379 -9.334 9.161 1.00 98.50 120 SER A O 1
ATOM 980 N N . GLY A 1 121 ? -0.257 -9.635 8.476 1.00 98.56 121 GLY A N 1
ATOM 981 C CA . GLY A 1 121 ? 0.279 -9.941 9.801 1.00 98.56 121 GLY A CA 1
ATOM 982 C C . GLY A 1 121 ? 0.143 -8.780 10.790 1.00 98.56 121 GLY A C 1
ATOM 983 O O . GLY A 1 121 ? -0.018 -9.011 11.987 1.00 98.56 121 GLY A O 1
ATOM 984 N N . PHE A 1 122 ? 0.166 -7.534 10.308 1.00 98.62 122 PHE A N 1
ATOM 985 C CA . PHE A 1 122 ? 0.019 -6.348 11.149 1.00 98.62 122 PHE A CA 1
ATOM 986 C C . PHE A 1 122 ? -1.443 -5.968 11.432 1.00 98.62 122 PHE A C 1
ATOM 988 O O . PHE A 1 122 ? -1.767 -5.615 12.566 1.00 98.62 122 PHE A O 1
ATOM 995 N N . VAL A 1 123 ? -2.319 -6.009 10.419 1.00 98.25 123 VAL A N 1
ATOM 996 C CA . VAL A 1 123 ? -3.703 -5.488 10.508 1.00 98.25 123 VAL A CA 1
ATOM 997 C C . VAL A 1 123 ? -4.763 -6.559 10.780 1.00 98.25 123 VAL A C 1
ATOM 999 O O . VAL A 1 123 ? -5.914 -6.216 11.045 1.00 98.25 123 VAL A O 1
ATOM 1002 N N . GLY A 1 124 ? -4.402 -7.844 10.716 1.00 97.31 124 GLY A N 1
ATOM 1003 C CA . GLY A 1 124 ? -5.283 -8.958 11.058 1.00 97.31 124 GLY A CA 1
ATOM 1004 C C . GLY A 1 124 ? -6.571 -8.989 10.230 1.00 97.31 124 GLY A C 1
ATOM 1005 O O . GLY A 1 124 ? -6.545 -8.928 9.001 1.00 97.31 124 GLY A O 1
ATOM 1006 N N . GLU A 1 125 ? -7.716 -9.077 10.908 1.00 97.25 125 GLU A N 1
ATOM 1007 C CA . GLU A 1 125 ? -9.034 -9.275 10.284 1.00 97.25 125 GLU A CA 1
ATOM 1008 C C . GLU A 1 125 ? -9.494 -8.114 9.388 1.00 97.25 125 GLU A C 1
ATOM 1010 O O . GLU A 1 125 ? -10.379 -8.295 8.546 1.00 97.25 125 GLU A O 1
ATOM 1015 N N . ASN A 1 126 ? -8.885 -6.931 9.518 1.00 98.31 126 ASN A N 1
ATOM 1016 C CA . ASN A 1 126 ? -9.160 -5.788 8.648 1.00 98.31 126 ASN A CA 1
ATOM 1017 C C . ASN A 1 126 ? -8.496 -5.917 7.268 1.00 98.31 126 ASN A C 1
ATOM 1019 O O . ASN A 1 126 ? -8.828 -5.147 6.364 1.00 98.31 126 ASN A O 1
ATOM 1023 N N . PHE A 1 127 ? -7.592 -6.883 7.071 1.00 98.56 127 PHE A N 1
ATOM 1024 C CA . PHE A 1 127 ? -6.962 -7.124 5.778 1.00 98.56 127 PHE A CA 1
ATOM 1025 C C . PHE A 1 127 ? -7.950 -7.716 4.774 1.00 98.56 127 PHE A C 1
ATOM 1027 O O . PHE A 1 127 ? -8.693 -8.658 5.069 1.00 98.56 127 PHE A O 1
ATOM 1034 N N . ARG A 1 128 ? -7.914 -7.218 3.542 1.00 98.06 128 ARG A N 1
ATOM 1035 C CA . ARG A 1 128 ? -8.497 -7.891 2.383 1.00 98.06 128 ARG A CA 1
ATOM 1036 C C . ARG A 1 128 ? -7.421 -8.030 1.311 1.00 98.06 128 ARG A C 1
ATOM 1038 O O . ARG A 1 128 ? -6.634 -7.099 1.140 1.00 98.06 128 ARG A O 1
ATOM 1045 N N . PRO A 1 129 ? -7.393 -9.149 0.561 1.00 96.81 129 PRO A N 1
ATOM 1046 C CA . PRO A 1 129 ? -6.436 -9.363 -0.520 1.00 96.81 129 PRO A CA 1
ATOM 1047 C C . PRO A 1 129 ? -6.833 -8.539 -1.754 1.00 96.81 129 PRO A C 1
ATOM 1049 O O . PRO A 1 129 ? -7.169 -9.051 -2.819 1.00 96.81 129 PRO A O 1
ATOM 1052 N N . TRP A 1 130 ? -6.878 -7.227 -1.568 1.00 97.69 130 TRP A N 1
ATOM 1053 C CA . TRP A 1 130 ? -7.190 -6.222 -2.566 1.00 97.69 130 TRP A CA 1
ATOM 1054 C C . TRP A 1 130 ? -5.922 -5.444 -2.848 1.00 97.69 130 TRP A C 1
ATOM 1056 O O . TRP A 1 130 ? -5.127 -5.187 -1.943 1.00 97.69 130 TRP A O 1
ATOM 1066 N N . PHE A 1 131 ? -5.746 -5.054 -4.096 1.00 97.25 131 PHE A N 1
ATOM 1067 C CA . PHE A 1 131 ? -4.554 -4.390 -4.567 1.00 97.25 131 PHE A CA 1
ATOM 1068 C C . PHE A 1 131 ? -4.891 -3.050 -5.207 1.00 97.25 131 PHE A C 1
ATOM 1070 O O . PHE A 1 131 ? -5.937 -2.852 -5.836 1.00 97.25 131 PHE A O 1
ATOM 1077 N N . ARG A 1 132 ? -3.959 -2.120 -5.051 1.00 96.38 132 ARG A N 1
ATOM 1078 C CA . ARG A 1 132 ? -3.876 -0.927 -5.871 1.00 96.38 132 ARG A CA 1
ATOM 1079 C C . ARG A 1 132 ? -2.433 -0.724 -6.275 1.00 96.38 132 ARG A C 1
ATOM 1081 O O . ARG A 1 132 ? -1.534 -0.758 -5.439 1.00 96.38 132 ARG A O 1
ATOM 1088 N N . ALA A 1 133 ? -2.210 -0.490 -7.552 1.00 94.44 133 ALA A N 1
ATOM 1089 C CA . ALA A 1 133 ? -0.887 -0.348 -8.105 1.00 94.44 133 ALA A CA 1
ATOM 1090 C C . ALA A 1 133 ? -0.283 1.005 -7.730 1.00 94.44 133 ALA A C 1
ATOM 1092 O O . ALA A 1 133 ? -0.939 2.037 -7.920 1.00 94.44 133 ALA A O 1
ATOM 1093 N N . PRO A 1 134 ? 0.984 1.027 -7.295 1.00 92.38 134 PRO A N 1
ATOM 1094 C CA . PRO A 1 134 ? 1.731 2.252 -7.061 1.00 92.38 134 PRO A CA 1
ATOM 1095 C C . PRO A 1 134 ? 1.633 3.250 -8.215 1.00 92.38 134 PRO A C 1
ATOM 1097 O O . PRO A 1 134 ? 1.939 2.931 -9.372 1.00 92.38 134 PRO A O 1
ATOM 1100 N N . ALA A 1 135 ? 1.194 4.471 -7.908 1.00 87.88 135 ALA A N 1
ATOM 1101 C CA . ALA A 1 135 ? 0.924 5.537 -8.874 1.00 87.88 135 ALA A CA 1
ATOM 1102 C C . ALA A 1 135 ? -0.002 5.140 -10.055 1.00 87.88 135 ALA A C 1
ATOM 1104 O O . ALA A 1 135 ? -0.030 5.839 -11.079 1.00 87.88 135 ALA A O 1
ATOM 1105 N N . GLY A 1 136 ? -0.770 4.054 -9.926 1.00 88.12 136 GLY A N 1
ATOM 1106 C CA . GLY A 1 136 ? -1.674 3.500 -10.938 1.00 88.12 136 GLY A CA 1
ATOM 1107 C C . GLY A 1 136 ? -0.981 2.798 -12.110 1.00 88.12 136 GLY A C 1
ATOM 1108 O O . GLY A 1 136 ? -1.571 2.719 -13.183 1.00 88.12 136 GLY A O 1
ATOM 1109 N N . TYR A 1 137 ? 0.274 2.362 -11.955 1.00 89.50 137 TYR A N 1
ATOM 1110 C CA . TYR A 1 137 ? 1.042 1.683 -13.006 1.00 89.50 137 TYR A CA 1
ATOM 1111 C C . TYR A 1 137 ? 0.768 0.176 -13.011 1.00 89.50 137 TYR A C 1
ATOM 1113 O O . TYR A 1 137 ? 1.331 -0.561 -12.205 1.00 89.50 137 TYR A O 1
ATOM 1121 N N . MET A 1 138 ? -0.066 -0.262 -13.954 1.00 90.69 138 MET A N 1
ATOM 1122 C CA . MET A 1 138 ? -0.439 -1.661 -14.178 1.00 90.69 138 MET A CA 1
ATOM 1123 C C . MET A 1 138 ? -0.101 -2.091 -15.597 1.00 90.69 138 MET A C 1
ATOM 1125 O O . MET A 1 138 ? -0.147 -1.281 -16.506 1.00 90.69 138 MET A O 1
ATOM 1129 N N . ALA A 1 139 ? 0.214 -3.360 -15.817 1.00 89.44 139 ALA A N 1
ATOM 1130 C CA . ALA A 1 139 ? 0.365 -3.926 -17.154 1.00 89.44 139 ALA A CA 1
ATOM 1131 C C . ALA A 1 139 ? -0.283 -5.313 -17.217 1.00 89.44 139 ALA A C 1
ATOM 1133 O O . ALA A 1 139 ? -0.422 -5.956 -16.176 1.00 89.44 139 ALA A O 1
ATOM 1134 N N . PRO A 1 140 ? -0.650 -5.809 -18.414 1.00 89.50 140 PRO A N 1
ATOM 1135 C CA . PRO A 1 140 ? -1.297 -7.114 -18.562 1.00 89.50 140 PRO A CA 1
ATOM 1136 C C . PRO A 1 140 ? -0.526 -8.269 -17.905 1.00 89.50 140 PRO A C 1
ATOM 1138 O O . PRO A 1 140 ? -1.132 -9.138 -17.284 1.00 89.50 140 PRO A O 1
ATOM 1141 N N . TRP A 1 141 ? 0.810 -8.249 -17.973 1.00 92.81 141 TRP A N 1
ATOM 1142 C CA . TRP A 1 141 ? 1.668 -9.281 -17.380 1.00 92.81 141 TRP A CA 1
ATOM 1143 C C . TRP A 1 141 ? 1.590 -9.341 -15.848 1.00 92.81 141 TRP A C 1
ATOM 1145 O O . TRP A 1 141 ? 1.904 -10.372 -15.265 1.00 92.81 141 TRP A O 1
ATOM 1155 N N . MET A 1 142 ? 1.143 -8.269 -15.184 1.00 94.12 142 MET A N 1
ATOM 1156 C CA . MET A 1 142 ? 1.027 -8.205 -13.721 1.00 94.12 142 MET A CA 1
ATOM 1157 C C . MET A 1 142 ? -0.196 -8.964 -13.194 1.00 94.12 142 MET A C 1
ATOM 1159 O O . MET A 1 142 ? -0.250 -9.304 -12.017 1.00 94.12 142 MET A O 1
ATOM 1163 N N . VAL A 1 143 ? -1.186 -9.240 -14.045 1.00 92.25 143 VAL A N 1
ATOM 1164 C CA . VAL A 1 143 ? -2.470 -9.808 -13.616 1.00 92.25 143 VAL A CA 1
ATOM 1165 C C . VAL A 1 143 ? -2.309 -11.232 -13.077 1.00 92.25 143 VAL A C 1
ATOM 1167 O O . VAL A 1 143 ? -2.806 -11.526 -11.994 1.00 92.25 143 VAL A O 1
ATOM 1170 N N . ALA A 1 144 ? -1.598 -12.108 -13.794 1.00 92.62 144 ALA A N 1
ATOM 1171 C CA . ALA A 1 144 ? -1.395 -13.491 -13.351 1.00 92.62 144 ALA A CA 1
ATOM 1172 C C . ALA A 1 144 ? -0.623 -13.578 -12.015 1.00 92.62 144 ALA A C 1
ATOM 1174 O O . ALA A 1 144 ? -1.159 -14.182 -11.090 1.00 92.62 144 ALA A O 1
ATOM 1175 N N . PRO A 1 145 ? 0.523 -12.886 -11.839 1.00 96.12 145 PRO A N 1
ATOM 1176 C CA . PRO A 1 145 ? 1.186 -12.750 -10.541 1.00 96.12 145 PRO A CA 1
ATOM 1177 C C . PRO A 1 145 ? 0.271 -12.310 -9.393 1.00 96.12 145 PRO A C 1
ATOM 1179 O O . PRO A 1 145 ? 0.316 -12.892 -8.315 1.00 96.12 145 PRO A O 1
ATOM 1182 N N . LEU A 1 146 ? -0.588 -11.303 -9.606 1.00 95.81 146 LEU A N 1
ATOM 1183 C CA . LEU A 1 146 ? -1.514 -10.837 -8.568 1.00 95.81 146 LEU A CA 1
ATOM 1184 C C . LEU A 1 146 ? -2.491 -11.940 -8.145 1.00 95.81 146 LEU A C 1
ATOM 1186 O O . LEU A 1 146 ? -2.688 -12.149 -6.948 1.00 95.81 146 LEU A O 1
ATOM 1190 N N . VAL A 1 147 ? -3.071 -12.657 -9.113 1.00 94.62 147 VAL A N 1
ATOM 1191 C CA . VAL A 1 147 ? -3.966 -13.794 -8.846 1.00 94.62 147 VAL A CA 1
ATOM 1192 C C . VAL A 1 147 ? -3.232 -14.902 -8.094 1.00 94.62 147 VAL A C 1
ATOM 1194 O O . VAL A 1 147 ? -3.770 -15.431 -7.123 1.00 94.62 147 VAL A O 1
ATOM 1197 N N . ASP A 1 148 ? -2.009 -15.233 -8.509 1.00 95.38 148 ASP A N 1
ATOM 1198 C CA . ASP A 1 148 ? -1.205 -16.294 -7.895 1.00 95.38 148 ASP A CA 1
ATOM 1199 C C . ASP A 1 148 ? -0.787 -15.939 -6.456 1.00 95.38 148 ASP A C 1
ATOM 1201 O O . ASP A 1 148 ? -0.737 -16.811 -5.589 1.00 95.38 148 ASP A O 1
ATOM 1205 N N . CYS A 1 149 ? -0.590 -14.650 -6.160 1.00 96.00 149 CYS A N 1
ATOM 1206 C CA . CYS A 1 149 ? -0.408 -14.129 -4.800 1.00 96.00 149 CYS A CA 1
ATOM 1207 C C . CYS A 1 149 ? -1.716 -14.067 -3.979 1.00 96.00 149 CYS A C 1
ATOM 1209 O O . CYS A 1 149 ? -1.692 -13.653 -2.819 1.00 96.00 149 CYS A O 1
ATOM 1211 N N . GLY A 1 150 ? -2.859 -14.449 -4.554 1.00 95.50 150 GLY A N 1
ATOM 1212 C CA . GLY A 1 150 ? -4.157 -14.488 -3.879 1.00 95.50 150 GLY A CA 1
ATOM 1213 C C . GLY A 1 150 ? -4.936 -13.172 -3.883 1.00 95.50 150 GLY A C 1
ATOM 1214 O O . GLY A 1 150 ? -5.940 -13.078 -3.177 1.00 95.50 150 GLY A O 1
ATOM 1215 N N . ILE A 1 151 ? -4.517 -12.160 -4.655 1.00 96.25 151 ILE A N 1
ATOM 1216 C CA . ILE A 1 151 ? -5.284 -10.919 -4.823 1.00 96.25 151 ILE A CA 1
ATOM 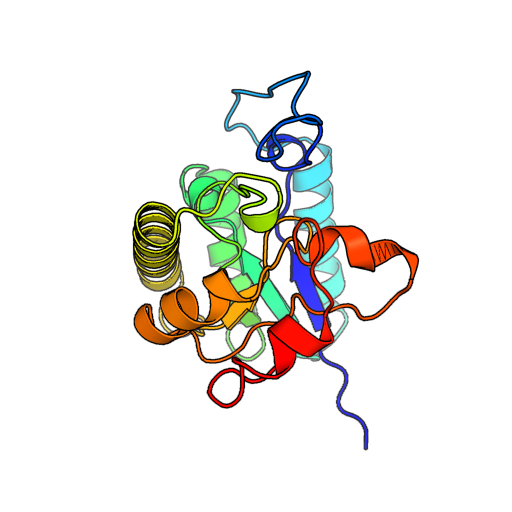1217 C C . ILE A 1 151 ? -6.565 -11.204 -5.616 1.00 96.25 151 ILE A C 1
ATOM 1219 O O . ILE A 1 151 ? -6.535 -11.843 -6.666 1.00 96.25 151 ILE A O 1
ATOM 1223 N N . ILE A 1 152 ? -7.692 -10.687 -5.121 1.00 93.19 152 ILE A N 1
ATOM 1224 C CA . ILE A 1 152 ? -9.029 -10.896 -5.706 1.00 93.19 152 ILE A CA 1
ATOM 1225 C C . ILE A 1 152 ? -9.652 -9.615 -6.283 1.00 93.19 152 ILE A C 1
ATOM 1227 O O . ILE A 1 152 ? -10.602 -9.695 -7.061 1.00 93.19 152 ILE A O 1
ATOM 1231 N N . VAL A 1 153 ? -9.125 -8.439 -5.918 1.00 91.00 153 VAL A N 1
ATOM 1232 C CA . VAL A 1 153 ? -9.553 -7.128 -6.441 1.00 91.00 153 VAL A CA 1
ATOM 1233 C C . VAL A 1 153 ? -8.330 -6.293 -6.811 1.00 91.00 153 VAL A C 1
ATOM 1235 O O . VAL A 1 153 ? -7.412 -6.189 -6.002 1.00 91.00 153 VAL A O 1
ATOM 1238 N N . ASP A 1 154 ? -8.348 -5.650 -7.979 1.00 89.50 154 ASP A N 1
ATOM 1239 C CA . ASP A 1 154 ? -7.433 -4.562 -8.354 1.00 89.50 154 ASP A CA 1
ATOM 1240 C C . ASP A 1 154 ? -8.252 -3.288 -8.580 1.00 89.50 154 ASP A C 1
ATOM 1242 O O . ASP A 1 154 ? -9.211 -3.311 -9.329 1.00 89.50 154 ASP A O 1
ATOM 1246 N N . SER A 1 155 ? -7.879 -2.167 -7.965 1.00 88.94 155 SER A N 1
ATOM 1247 C CA . SER A 1 155 ? -8.594 -0.887 -8.151 1.00 88.94 155 SER A CA 1
ATOM 1248 C C . SER A 1 155 ? -7.765 0.175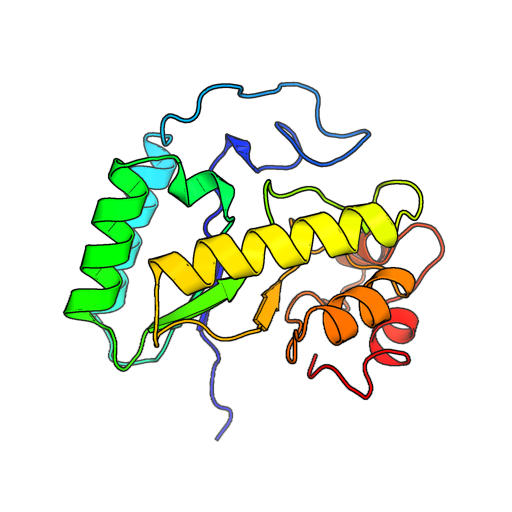 -8.874 1.00 88.94 155 SER A C 1
ATOM 1250 O O . SER A 1 155 ? -7.928 1.376 -8.655 1.00 88.94 155 SER A O 1
ATOM 1252 N N . SER A 1 156 ? -6.818 -0.268 -9.696 1.00 84.81 156 SER A N 1
ATOM 1253 C CA . SER A 1 156 ? -5.806 0.577 -10.334 1.00 84.81 156 SER A CA 1
ATOM 1254 C C . SER A 1 156 ? -6.244 1.096 -11.697 1.00 84.81 156 SER A C 1
ATOM 1256 O O . SER A 1 156 ? -5.690 2.083 -12.194 1.00 84.81 156 SER A O 1
ATOM 1258 N N . ILE A 1 157 ? -7.197 0.405 -12.328 1.00 79.81 157 ILE A N 1
ATOM 1259 C CA . ILE A 1 157 ? -7.657 0.722 -13.675 1.00 79.81 157 ILE A CA 1
ATOM 1260 C C . ILE A 1 157 ? -8.344 2.084 -13.676 1.00 79.81 157 ILE A C 1
ATOM 1262 O O . ILE A 1 157 ? -9.349 2.319 -13.013 1.00 79.81 157 ILE A O 1
ATOM 1266 N N . ASN A 1 158 ? -7.802 2.992 -14.478 1.00 73.12 158 ASN A N 1
ATOM 1267 C CA . ASN A 1 158 ? -8.407 4.284 -14.748 1.00 73.12 158 ASN A CA 1
ATOM 1268 C C . ASN A 1 158 ? -8.353 4.502 -16.254 1.00 73.12 158 ASN A C 1
ATOM 1270 O O . ASN A 1 158 ? -7.303 4.875 -16.773 1.00 73.12 158 ASN A O 1
ATOM 1274 N N . ASP A 1 159 ? -9.456 4.257 -16.962 1.00 65.94 159 ASP A N 1
ATOM 1275 C CA . ASP A 1 159 ? -9.516 4.371 -18.424 1.00 65.94 159 ASP A CA 1
ATOM 1276 C C . ASP A 1 159 ? -9.760 5.817 -18.885 1.00 65.94 159 ASP A C 1
ATOM 1278 O O . ASP A 1 159 ? -10.728 6.151 -19.566 1.00 65.94 159 ASP A O 1
ATOM 1282 N N . SER A 1 160 ? -8.865 6.714 -18.474 1.00 68.69 160 SER A N 1
ATOM 1283 C CA . SER A 1 160 ? -8.794 8.073 -19.000 1.00 68.69 160 SER A CA 1
ATOM 1284 C C . SER A 1 160 ? -7.677 8.189 -20.039 1.00 68.69 160 SER A C 1
ATOM 1286 O O . SER A 1 160 ? -6.659 7.493 -19.987 1.00 68.69 160 SER A O 1
ATOM 1288 N N . ILE A 1 161 ? -7.817 9.129 -20.977 1.00 64.31 161 ILE A N 1
ATOM 1289 C CA . ILE A 1 161 ? -6.778 9.409 -21.986 1.00 64.31 161 ILE A CA 1
ATOM 1290 C C . ILE A 1 161 ? -5.432 9.740 -21.311 1.00 64.31 161 ILE A C 1
ATOM 1292 O O . ILE A 1 161 ? -4.380 9.328 -21.798 1.00 64.31 161 ILE A O 1
ATOM 1296 N N . LEU A 1 162 ? -5.466 10.420 -20.159 1.00 67.44 162 LEU A N 1
ATOM 1297 C CA . LEU A 1 162 ? -4.286 10.854 -19.402 1.00 67.44 162 LEU A CA 1
ATOM 1298 C C . LEU A 1 162 ? -3.529 9.703 -18.720 1.00 67.44 162 LEU A C 1
ATOM 1300 O O . LEU A 1 162 ? -2.361 9.859 -18.366 1.00 67.44 162 LEU A O 1
ATOM 1304 N N . THR A 1 163 ? -4.168 8.551 -18.527 1.00 72.50 163 THR A N 1
ATOM 1305 C CA . THR A 1 163 ? -3.615 7.413 -17.776 1.00 72.50 163 THR A CA 1
ATOM 1306 C C . THR A 1 163 ? -3.222 6.238 -18.665 1.00 72.50 163 THR A C 1
ATOM 1308 O O . THR A 1 163 ? -2.662 5.277 -18.150 1.00 72.50 163 THR A O 1
ATOM 1311 N N . ARG A 1 164 ? -3.414 6.310 -19.991 1.00 73.75 164 ARG A N 1
ATOM 1312 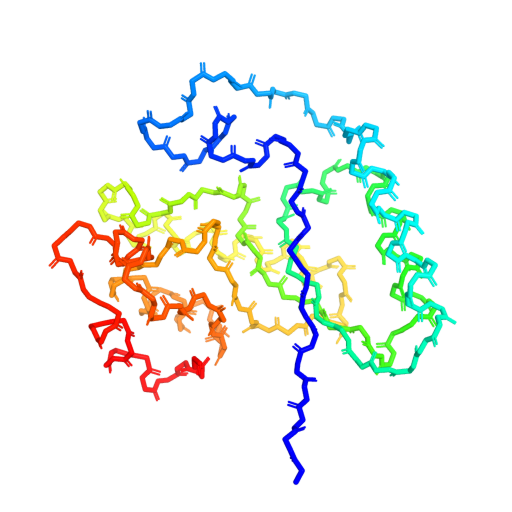C CA . ARG A 1 164 ? -3.049 5.227 -20.932 1.00 73.75 164 ARG A CA 1
ATOM 1313 C C . ARG A 1 164 ? -1.589 4.791 -20.829 1.00 73.75 164 ARG A C 1
ATOM 1315 O O . ARG A 1 164 ? -1.301 3.605 -20.879 1.00 73.75 164 ARG A O 1
ATOM 1322 N N . VAL A 1 165 ? -0.673 5.736 -20.616 1.00 74.88 165 VAL A N 1
ATOM 1323 C CA . VAL A 1 165 ? 0.766 5.446 -20.455 1.00 74.88 165 VAL A CA 1
ATOM 1324 C C . VAL A 1 165 ? 1.081 4.592 -19.223 1.00 74.88 165 VAL A C 1
ATOM 1326 O O . VAL A 1 165 ? 2.165 4.025 -19.134 1.00 74.88 165 VAL A O 1
ATOM 1329 N N . LYS A 1 166 ? 0.149 4.500 -18.269 1.00 78.81 166 LYS A N 1
ATOM 1330 C CA . LYS A 1 166 ? 0.308 3.698 -17.057 1.00 78.81 166 LYS A CA 1
ATOM 1331 C C . LYS A 1 166 ? -0.015 2.218 -17.270 1.00 78.81 166 LYS A C 1
ATOM 1333 O O . LYS A 1 166 ? 0.363 1.435 -16.409 1.00 78.81 166 LYS A O 1
ATOM 1338 N N . ALA A 1 167 ? -0.611 1.847 -18.412 1.00 74.69 167 ALA A N 1
ATOM 1339 C CA . ALA A 1 167 ? -0.877 0.459 -18.812 1.00 74.69 167 ALA A CA 1
ATOM 1340 C C . ALA A 1 167 ? 0.404 -0.335 -19.197 1.00 74.69 167 ALA A C 1
ATOM 1342 O O . ALA A 1 167 ? 0.338 -1.506 -19.574 1.00 74.69 167 ALA A O 1
ATOM 1343 N N . GLY A 1 168 ? 1.579 0.304 -19.137 1.00 70.38 168 GLY A N 1
ATOM 1344 C CA . GLY A 1 168 ? 2.835 -0.206 -19.688 1.00 70.38 168 GLY A CA 1
ATOM 1345 C C . GLY A 1 168 ? 3.016 0.187 -21.158 1.00 70.38 168 GLY A C 1
ATOM 1346 O O . GLY A 1 168 ? 2.049 0.410 -21.889 1.00 70.38 168 GLY A O 1
ATOM 1347 N N . GLY A 1 169 ? 4.269 0.330 -21.596 1.00 72.88 169 GLY A N 1
ATOM 1348 C CA . GLY A 1 169 ? 4.593 0.812 -22.943 1.00 72.88 169 GLY A CA 1
ATOM 1349 C C . GLY A 1 169 ? 3.947 -0.038 -24.042 1.00 72.88 169 GLY A C 1
ATOM 1350 O O . GLY A 1 169 ? 4.171 -1.240 -24.102 1.00 72.88 169 GLY A O 1
ATOM 1351 N N . GLY A 1 170 ? 3.151 0.592 -24.911 1.00 73.50 170 GLY A N 1
ATOM 1352 C CA . GLY A 1 170 ? 2.477 -0.083 -26.028 1.00 73.50 170 GLY A CA 1
ATOM 1353 C C . GLY A 1 170 ? 1.191 -0.837 -25.667 1.00 73.50 170 GLY A C 1
ATOM 1354 O O . GLY A 1 170 ? 0.551 -1.374 -26.568 1.00 73.50 170 GLY A O 1
ATOM 1355 N N . ASN A 1 171 ? 0.784 -0.841 -24.394 1.00 75.19 171 ASN A N 1
ATOM 1356 C CA . ASN A 1 171 ? -0.430 -1.510 -23.930 1.00 75.19 171 ASN A CA 1
ATOM 1357 C C . ASN A 1 171 ? -1.614 -0.543 -23.756 1.00 75.19 171 ASN A C 1
ATOM 1359 O O . ASN A 1 171 ? -1.488 0.682 -23.787 1.00 75.19 171 ASN A O 1
ATOM 1363 N N . THR A 1 172 ? -2.788 -1.124 -23.529 1.00 74.44 172 THR A N 1
ATOM 1364 C CA . THR A 1 172 ? -4.063 -0.450 -23.273 1.00 74.44 172 THR A CA 1
ATOM 1365 C C . THR A 1 172 ? -4.715 -1.005 -22.009 1.00 74.44 172 THR A C 1
ATOM 1367 O O . THR A 1 172 ? -4.474 -2.149 -21.627 1.00 74.44 172 THR A O 1
ATOM 1370 N N . TRP A 1 173 ? -5.606 -0.233 -21.382 1.00 74.75 173 TRP A N 1
ATOM 1371 C CA . TRP A 1 173 ? -6.377 -0.709 -20.228 1.00 74.75 173 TRP A CA 1
ATOM 1372 C C . TRP A 1 173 ? -7.260 -1.917 -20.552 1.00 74.75 173 TRP A C 1
ATOM 1374 O O . TRP A 1 173 ? -7.407 -2.804 -19.720 1.00 74.75 173 TRP A O 1
ATOM 1384 N N . GLN A 1 174 ? -7.765 -2.022 -21.784 1.00 76.06 174 GLN A N 1
ATOM 1385 C CA . GLN A 1 174 ? -8.532 -3.188 -22.241 1.00 76.06 174 GLN A CA 1
ATOM 1386 C C . GLN A 1 174 ? -7.720 -4.485 -22.136 1.00 76.06 174 GLN A C 1
ATOM 1388 O O . GLN A 1 174 ? -8.248 -5.515 -21.726 1.00 76.06 174 GLN A O 1
ATOM 1393 N N . GLN A 1 175 ? -6.420 -4.429 -22.435 1.00 73.19 175 GLN A N 1
ATOM 1394 C CA . GLN A 1 175 ? -5.524 -5.575 -22.279 1.00 73.19 175 GLN A CA 1
ATOM 1395 C C . GLN A 1 175 ? -5.224 -5.906 -20.813 1.00 73.19 175 GLN A C 1
ATOM 1397 O O . GLN A 1 175 ? -4.746 -7.000 -20.558 1.00 73.19 175 GLN A O 1
ATOM 1402 N N . VAL A 1 176 ? -5.482 -5.004 -19.860 1.00 70.69 176 VAL A N 1
ATOM 1403 C CA . VAL A 1 176 ? -5.398 -5.291 -18.416 1.00 70.69 176 VAL A CA 1
ATOM 1404 C C . VAL A 1 176 ? -6.697 -5.937 -17.923 1.00 70.69 176 VAL A C 1
ATOM 1406 O O . VAL A 1 176 ? -6.650 -6.869 -17.129 1.00 70.69 176 VAL A O 1
ATOM 1409 N N . VAL A 1 177 ? -7.847 -5.508 -18.456 1.00 72.31 177 VAL A N 1
ATOM 1410 C CA . VAL A 1 177 ? -9.172 -6.058 -18.115 1.00 72.31 177 VAL A CA 1
ATOM 1411 C C . VAL A 1 177 ? -9.363 -7.487 -18.643 1.00 72.31 177 VAL A C 1
ATOM 1413 O O . VAL A 1 177 ? -9.881 -8.338 -17.930 1.00 72.31 177 VAL A O 1
ATOM 1416 N N . ILE A 1 178 ? -8.938 -7.789 -19.877 1.00 60.22 178 ILE A N 1
ATOM 1417 C CA . ILE A 1 178 ? -9.157 -9.110 -20.507 1.00 60.22 178 ILE A CA 1
ATOM 1418 C C . ILE A 1 178 ? -8.519 -10.277 -19.712 1.00 60.22 178 ILE A C 1
ATOM 1420 O O . ILE A 1 178 ? -9.188 -11.294 -19.512 1.00 60.22 178 ILE A O 1
ATOM 1424 N N . PRO A 1 179 ? -7.269 -10.175 -19.221 1.00 58.94 179 PRO A N 1
ATOM 1425 C CA . PRO A 1 179 ? -6.674 -11.177 -18.336 1.00 58.94 179 PRO A CA 1
ATOM 1426 C C . PRO A 1 179 ? -7.331 -11.230 -16.950 1.00 58.94 179 PRO A C 1
ATOM 1428 O O . PRO A 1 179 ? -7.244 -12.253 -16.272 1.00 58.94 179 PRO A O 1
ATOM 1431 N N . ALA A 1 180 ? -7.991 -10.150 -16.522 1.00 56.62 180 ALA A N 1
ATOM 1432 C CA . ALA A 1 180 ? -8.535 -9.976 -15.182 1.00 56.62 180 ALA A CA 1
ATOM 1433 C C . ALA A 1 180 ? -9.884 -10.674 -14.950 1.00 56.62 180 ALA A C 1
ATOM 1435 O O . ALA A 1 180 ? -10.499 -10.443 -13.928 1.00 56.62 180 ALA A O 1
ATOM 1436 N N . ASN A 1 181 ? -10.348 -11.613 -15.784 1.00 56.34 181 ASN A N 1
ATOM 1437 C CA . ASN A 1 181 ? -11.596 -12.359 -15.506 1.00 56.34 181 ASN A CA 1
ATOM 1438 C C . ASN A 1 181 ? -11.603 -13.145 -14.162 1.00 56.34 181 ASN A C 1
ATOM 1440 O O . ASN A 1 181 ? -12.619 -13.737 -13.804 1.00 56.34 181 ASN A O 1
ATOM 1444 N N . LYS A 1 182 ? -10.483 -13.163 -13.420 1.00 55.66 182 LYS A N 1
ATOM 1445 C CA . LYS A 1 182 ? -10.345 -13.667 -12.040 1.00 55.66 182 LYS A CA 1
ATOM 1446 C C . LYS A 1 182 ? -10.154 -12.574 -10.966 1.00 55.66 182 LYS A C 1
ATOM 1448 O O . LYS A 1 182 ? -10.200 -12.895 -9.784 1.00 55.66 182 LYS A O 1
ATOM 1453 N N . LEU A 1 183 ? -9.929 -11.324 -11.365 1.00 58.75 183 LEU A N 1
ATOM 1454 C CA . LEU A 1 183 ? -9.733 -10.141 -10.525 1.00 58.75 183 LEU A CA 1
ATOM 1455 C C . LEU A 1 183 ? -10.897 -9.181 -10.767 1.00 58.75 183 LEU A C 1
ATOM 1457 O O . LEU A 1 183 ? -11.148 -8.769 -11.895 1.00 58.75 183 LEU A O 1
ATOM 1461 N N . VAL A 1 184 ? -11.612 -8.791 -9.717 1.00 65.19 184 VAL A N 1
ATOM 1462 C CA . VAL A 1 184 ? -12.600 -7.720 -9.878 1.00 65.19 184 VAL A CA 1
ATOM 1463 C C . VAL A 1 184 ? -11.833 -6.407 -10.040 1.00 65.19 184 VAL A C 1
ATOM 1465 O O . VAL A 1 184 ? -11.068 -6.038 -9.147 1.00 65.19 184 VAL A O 1
ATOM 1468 N N . CYS A 1 185 ? -12.012 -5.750 -11.187 1.00 53.88 185 CYS A N 1
ATOM 1469 C CA . CYS A 1 185 ? -11.482 -4.421 -11.484 1.00 53.88 185 CYS A CA 1
ATOM 1470 C C . CYS A 1 185 ? -12.556 -3.341 -11.358 1.00 53.88 185 CYS A C 1
ATOM 1472 O O . CYS A 1 185 ? -13.708 -3.620 -11.765 1.00 53.88 185 CYS A O 1
#

Foldseek 3Di:
DDQDAAEDELDAPQLPQCADAADPNVDNHDPDLDGDPVSVVVLVVVVVVCVVDLAAYEYAYALSNCVDPVSLVSVVVCCVVNVVRYAYEHAWHRLHLQLNDPDDLPVLLVRLLVRLCRVCVSNPPSYDLEYEYRVLQAELSNQVSSVVSVRAEYPSDDQDPVCQPSHHPPDGSVSNVVSCPRYHD

Secondary structure (DSSP, 8-state):
-PPP-EEEE---GGGSTTTTT-TTT--S-----SPPHHHHHHHHHHHHHHTT----EEEEE-GGGGG-HHHHHHHHHHHHHHGGGEEEEE--SS---GGGSSP-HHHHHHHHHHHHHHHHHHHGGGEEEEE--GGG---GGGHHHHHHTT--EE------GGGGGGG-TT--HHHHHGGGTTSB-

Radius of gyration: 16.14 Å; chains: 1; bounding box: 45×33×43 Å